Protein AF-A0A8S2S964-F1 (afdb_monomer_lite)

Structure (mmCIF, N/CA/C/O backbone):
data_AF-A0A8S2S964-F1
#
_entry.id   AF-A0A8S2S964-F1
#
loop_
_atom_site.group_PDB
_atom_site.id
_atom_site.type_symbol
_atom_site.label_atom_id
_atom_site.label_alt_id
_atom_site.label_comp_id
_atom_site.label_asym_id
_atom_site.label_entity_id
_atom_site.label_seq_id
_atom_site.pdbx_PDB_ins_code
_atom_site.Cartn_x
_atom_site.Cartn_y
_atom_site.Cartn_z
_atom_site.occupancy
_atom_site.B_iso_or_equiv
_atom_site.auth_seq_id
_atom_site.auth_comp_id
_atom_site.auth_asym_id
_atom_site.auth_atom_id
_atom_site.pdbx_PDB_model_num
ATOM 1 N N .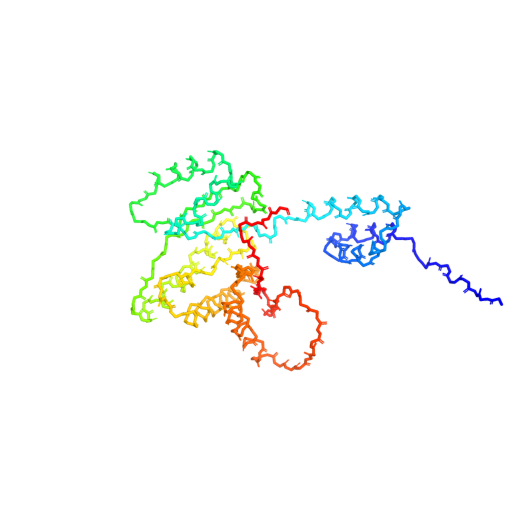 LEU A 1 1 ? -41.059 -36.774 -19.790 1.00 36.31 1 LEU A N 1
ATOM 2 C CA . LEU A 1 1 ? -41.397 -35.737 -18.797 1.00 36.31 1 LEU A CA 1
ATOM 3 C C . LEU A 1 1 ? -40.124 -35.492 -18.016 1.00 36.31 1 LEU A C 1
ATOM 5 O O . LEU A 1 1 ? -39.803 -36.283 -17.141 1.00 36.31 1 LEU A O 1
ATOM 9 N N . VAL A 1 2 ? -39.323 -34.532 -18.473 1.00 41.44 2 VAL A N 1
ATOM 10 C CA . VAL A 1 2 ? -38.153 -34.074 -17.719 1.00 41.44 2 VAL A CA 1
ATOM 11 C C . VAL A 1 2 ? -38.736 -33.256 -16.574 1.00 41.44 2 VAL A C 1
ATOM 13 O O . VAL A 1 2 ? -39.547 -32.370 -16.829 1.00 41.44 2 VAL A O 1
ATOM 16 N N . GLN A 1 3 ? -38.465 -33.666 -15.337 1.00 40.22 3 GLN A N 1
ATOM 17 C CA . GLN A 1 3 ? -38.796 -32.871 -14.164 1.00 40.22 3 GLN A CA 1
ATOM 18 C C . GLN A 1 3 ? -37.904 -31.634 -14.222 1.00 40.22 3 GLN A C 1
ATOM 20 O O . GLN A 1 3 ? -36.682 -31.759 -14.190 1.00 40.22 3 GLN A O 1
ATOM 25 N N . ASP A 1 4 ? -38.522 -30.472 -14.401 1.00 41.84 4 ASP A N 1
ATOM 26 C CA . ASP A 1 4 ? -37.878 -29.196 -14.135 1.00 41.84 4 ASP A CA 1
ATOM 27 C C . ASP A 1 4 ? -37.621 -29.158 -12.623 1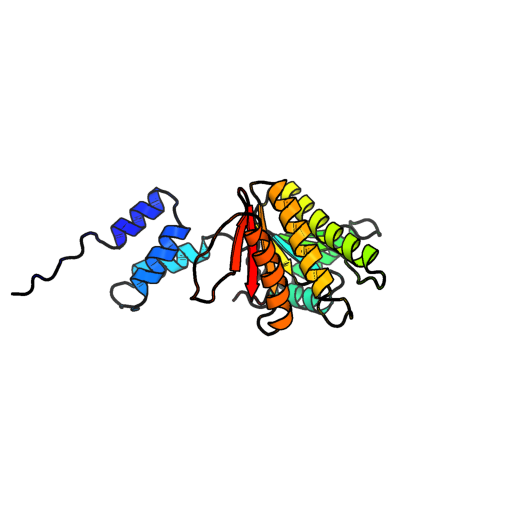.00 41.84 4 ASP A C 1
ATOM 29 O O . ASP A 1 4 ? -38.561 -29.029 -11.837 1.00 41.84 4 ASP A O 1
ATOM 33 N N . ASP A 1 5 ? -36.368 -29.382 -12.220 1.00 45.00 5 ASP A N 1
ATOM 34 C CA . ASP A 1 5 ? -35.926 -29.217 -10.837 1.00 45.00 5 ASP A CA 1
ATOM 35 C C . ASP A 1 5 ? -36.152 -27.752 -10.438 1.00 45.00 5 ASP A C 1
ATOM 37 O O . ASP A 1 5 ? -35.411 -26.843 -10.821 1.00 45.00 5 ASP A O 1
ATOM 41 N N . GLU A 1 6 ? -37.233 -27.523 -9.698 1.00 49.41 6 GLU A N 1
ATOM 42 C CA . GLU A 1 6 ? -37.556 -26.254 -9.063 1.00 49.41 6 GLU A CA 1
ATOM 43 C C . GLU A 1 6 ? -36.397 -25.880 -8.113 1.00 49.41 6 GLU A C 1
ATOM 45 O O . GLU A 1 6 ? -35.973 -26.716 -7.306 1.00 49.41 6 GLU A O 1
ATOM 50 N N . PRO A 1 7 ? -35.803 -24.675 -8.219 1.00 52.66 7 PRO A N 1
ATOM 51 C CA . PRO A 1 7 ? -34.621 -24.327 -7.438 1.00 52.66 7 PRO A CA 1
ATOM 52 C C . PRO A 1 7 ? -34.925 -24.382 -5.934 1.00 52.66 7 PRO A C 1
ATOM 54 O O . PRO A 1 7 ? -35.847 -23.735 -5.446 1.00 52.66 7 PRO A O 1
ATOM 57 N N . LEU A 1 8 ? -34.118 -25.157 -5.200 1.00 58.06 8 LEU A N 1
ATOM 58 C CA . LEU A 1 8 ? -34.336 -25.552 -3.799 1.00 58.06 8 LEU A CA 1
ATOM 59 C C . LEU A 1 8 ? -34.367 -24.394 -2.776 1.00 58.06 8 LEU A C 1
ATOM 61 O O . LEU A 1 8 ? -34.707 -24.631 -1.618 1.00 58.06 8 LEU A O 1
ATOM 65 N N . ALA A 1 9 ? -34.017 -23.165 -3.166 1.00 62.56 9 ALA A N 1
ATOM 66 C CA . ALA A 1 9 ? -34.149 -21.966 -2.341 1.00 62.56 9 ALA A CA 1
ATOM 67 C C . ALA A 1 9 ? -34.228 -20.702 -3.213 1.00 62.56 9 ALA A C 1
ATOM 69 O O . ALA A 1 9 ? -33.556 -20.606 -4.243 1.00 62.56 9 ALA A O 1
ATOM 70 N N . ASP A 1 10 ? -35.015 -19.719 -2.774 1.00 80.06 10 ASP A N 1
ATOM 71 C CA . ASP A 1 10 ? -35.034 -18.379 -3.367 1.00 80.06 10 ASP A CA 1
ATOM 72 C C . ASP A 1 10 ? -33.695 -17.674 -3.088 1.00 80.06 10 ASP A C 1
ATOM 74 O O . ASP A 1 10 ? -33.218 -17.637 -1.951 1.00 80.06 10 ASP A O 1
ATOM 78 N N . LEU A 1 11 ? -33.092 -17.098 -4.131 1.00 76.12 11 LEU A N 1
ATOM 79 C CA . LEU A 1 11 ? -31.841 -16.337 -4.061 1.00 76.12 11 LEU A CA 1
ATOM 80 C C . LEU A 1 11 ? -31.893 -15.244 -2.989 1.00 76.12 11 LEU A C 1
ATOM 82 O O . LEU A 1 11 ? -30.906 -15.024 -2.290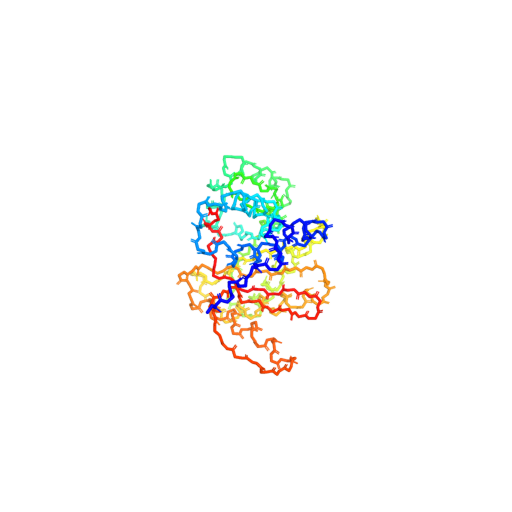 1.00 76.12 11 LEU A O 1
ATOM 86 N N . THR A 1 12 ? -33.051 -14.606 -2.826 1.00 78.44 12 THR A N 1
ATOM 87 C CA . THR A 1 12 ? -33.265 -13.568 -1.812 1.00 78.44 12 THR A CA 1
ATOM 88 C C . THR A 1 12 ? -33.101 -14.120 -0.397 1.00 78.44 12 THR A C 1
ATOM 90 O O . THR A 1 12 ? -32.425 -13.509 0.424 1.00 78.44 12 THR A O 1
ATOM 93 N N . GLN A 1 13 ? -33.628 -15.318 -0.128 1.00 82.69 13 GLN A N 1
ATOM 94 C CA . GLN A 1 13 ? -33.522 -15.957 1.188 1.00 82.69 13 GLN A CA 1
ATOM 95 C C . GLN A 1 13 ? -32.076 -16.332 1.519 1.00 82.69 13 GLN A C 1
ATOM 97 O O . GLN A 1 13 ? -31.643 -16.179 2.658 1.00 82.69 13 GLN A O 1
ATOM 102 N N . VAL A 1 14 ? -31.308 -16.790 0.526 1.00 82.94 14 VAL A N 1
ATOM 103 C CA . VAL A 1 14 ? -29.883 -17.103 0.716 1.00 82.94 14 VAL A CA 1
ATOM 104 C C . VAL A 1 14 ? -29.087 -15.838 1.049 1.00 82.94 14 VAL A C 1
ATOM 106 O O . VAL A 1 14 ? -28.255 -15.857 1.955 1.00 82.94 14 VAL A O 1
ATOM 109 N N . VAL A 1 15 ? -29.369 -14.729 0.358 1.00 78.62 15 VAL A N 1
ATOM 110 C CA . VAL A 1 15 ? -28.770 -13.417 0.650 1.00 78.62 15 VAL A CA 1
ATOM 111 C C . VAL A 1 15 ? -29.123 -12.954 2.059 1.00 78.62 15 VAL A C 1
ATOM 113 O O . VAL A 1 15 ? -28.229 -12.553 2.799 1.00 78.62 15 VAL A O 1
ATOM 116 N N . ASP A 1 16 ? -30.392 -13.049 2.454 1.00 80.88 16 ASP A N 1
ATOM 117 C CA . ASP A 1 16 ? -30.831 -12.625 3.783 1.00 80.88 16 ASP A CA 1
ATOM 118 C C . ASP A 1 16 ? -30.147 -13.452 4.890 1.00 80.88 16 ASP A C 1
ATOM 120 O O . ASP A 1 16 ? -29.671 -12.871 5.861 1.00 80.88 16 ASP A O 1
ATOM 124 N N . VAL A 1 17 ? -29.949 -14.766 4.707 1.00 84.38 17 VAL A N 1
ATOM 125 C CA . VAL A 1 17 ? -29.174 -15.599 5.652 1.00 84.38 17 VAL A CA 1
ATOM 126 C C . VAL A 1 17 ? -27.719 -15.136 5.765 1.00 84.38 17 VAL A C 1
ATOM 128 O O . VAL A 1 17 ? -27.185 -15.040 6.871 1.00 84.38 17 VAL A O 1
ATOM 131 N N . PHE A 1 18 ? -27.050 -14.837 4.647 1.00 79.06 18 PHE A N 1
ATOM 132 C CA . PHE A 1 18 ? -25.680 -14.322 4.702 1.00 79.06 18 PHE A CA 1
ATOM 133 C C . PHE A 1 18 ? -25.608 -12.967 5.418 1.00 79.06 18 PHE A C 1
ATOM 135 O O . PHE A 1 18 ? -24.679 -12.738 6.195 1.00 79.06 18 PHE A O 1
ATOM 142 N N . LEU A 1 19 ? -26.584 -12.086 5.190 1.00 73.44 19 LEU A N 1
ATOM 143 C CA . LEU A 1 19 ? -26.657 -10.774 5.831 1.00 73.44 19 LEU A CA 1
ATOM 144 C C . LEU A 1 19 ? -26.954 -10.878 7.333 1.00 73.44 19 LEU A C 1
ATOM 146 O O . LEU A 1 19 ? -26.294 -10.209 8.126 1.00 73.44 19 LEU A O 1
ATOM 150 N N . GLU A 1 20 ? -27.871 -11.758 7.742 1.00 82.69 20 GLU A N 1
ATOM 151 C CA . GLU A 1 20 ? -28.182 -12.040 9.152 1.00 82.69 20 GLU A CA 1
ATOM 152 C C . GLU A 1 20 ? -26.967 -12.570 9.927 1.00 82.69 20 GLU A C 1
ATOM 154 O O . GLU A 1 20 ? -26.817 -12.295 11.117 1.00 82.69 20 GLU A O 1
ATOM 159 N N . GLN A 1 21 ? -26.076 -13.301 9.250 1.00 73.81 21 GLN A N 1
ATOM 160 C CA . GLN A 1 21 ? -24.828 -13.822 9.817 1.00 73.81 21 GLN A CA 1
ATOM 161 C C . GLN A 1 21 ? -23.629 -12.869 9.635 1.00 73.81 21 GLN A C 1
ATOM 163 O O . GLN A 1 21 ? -22.508 -13.224 9.998 1.00 73.81 21 GLN A O 1
ATOM 168 N N . ASN A 1 22 ? -23.837 -11.666 9.082 1.00 67.88 22 ASN A N 1
ATOM 169 C CA . ASN A 1 22 ? -22.790 -10.685 8.763 1.00 67.88 22 ASN A CA 1
ATOM 170 C C . ASN A 1 22 ? -21.672 -11.226 7.834 1.00 67.88 22 ASN A C 1
ATOM 172 O O . ASN A 1 22 ? -20.519 -10.798 7.888 1.00 67.88 22 ASN A O 1
ATOM 176 N N . LEU A 1 23 ? -22.002 -12.178 6.960 1.00 68.25 23 LEU A N 1
ATOM 177 C CA . LEU A 1 23 ? -21.090 -12.850 6.028 1.00 68.25 23 LEU A CA 1
ATOM 178 C C . LEU A 1 23 ? -21.044 -12.128 4.672 1.00 68.25 23 LEU A C 1
ATOM 180 O O . LEU A 1 23 ? -21.333 -12.700 3.619 1.00 68.25 23 LEU A O 1
ATOM 184 N N . ILE A 1 24 ? -20.706 -10.837 4.693 1.00 66.38 24 ILE A N 1
ATOM 185 C CA . ILE A 1 24 ? -20.843 -9.947 3.529 1.00 66.38 24 ILE A CA 1
ATOM 186 C C . ILE A 1 24 ? -19.949 -10.387 2.355 1.00 66.38 24 ILE A C 1
ATOM 188 O O . ILE A 1 24 ? -20.379 -10.339 1.209 1.00 66.38 24 ILE A O 1
ATOM 192 N N . GLN A 1 25 ? -18.726 -10.867 2.605 1.00 59.69 25 GLN A N 1
ATOM 193 C CA . GLN A 1 25 ? -17.810 -11.321 1.541 1.00 59.69 25 GLN A CA 1
ATOM 194 C C . GLN A 1 25 ? -18.283 -12.606 0.857 1.00 59.69 25 GLN A C 1
ATOM 196 O O . GLN A 1 25 ? -18.223 -12.722 -0.368 1.00 59.69 25 GLN A O 1
ATOM 201 N N . GLN A 1 26 ? -18.806 -13.550 1.637 1.00 66.56 26 GLN A N 1
ATOM 202 C CA . GLN A 1 26 ? -19.392 -14.786 1.132 1.00 66.56 26 GLN A CA 1
ATOM 203 C C . GLN A 1 26 ? -20.682 -14.489 0.357 1.00 66.56 26 GLN A C 1
ATOM 205 O O . GLN A 1 26 ? -20.896 -15.068 -0.706 1.00 66.56 26 GLN A O 1
ATOM 210 N N . CYS A 1 27 ? -21.481 -13.527 0.832 1.00 71.38 27 CYS A N 1
ATOM 211 C CA . CYS A 1 27 ? -22.662 -13.033 0.129 1.00 71.38 27 CYS A CA 1
ATOM 212 C C . CYS A 1 27 ? -22.308 -12.396 -1.222 1.00 71.38 27 CYS A C 1
ATOM 214 O O . CYS A 1 27 ? -22.960 -12.682 -2.224 1.00 71.38 27 CYS A O 1
ATOM 216 N N . THR A 1 28 ? -21.265 -11.560 -1.267 1.00 67.12 28 THR A N 1
ATOM 217 C CA . THR A 1 28 ? -20.767 -10.930 -2.499 1.00 67.12 28 THR A CA 1
ATOM 218 C C . THR A 1 28 ? -20.289 -11.976 -3.503 1.00 67.12 28 THR A C 1
ATOM 220 O O . THR A 1 28 ? -20.703 -11.940 -4.659 1.00 67.12 28 THR A O 1
ATOM 223 N N . ALA A 1 29 ? -19.466 -12.941 -3.077 1.00 68.06 29 ALA A N 1
ATOM 224 C CA . ALA A 1 29 ? -18.977 -14.010 -3.950 1.00 68.06 29 ALA A CA 1
ATOM 225 C C . ALA A 1 29 ? -20.123 -14.880 -4.495 1.00 68.06 29 ALA A C 1
ATOM 227 O O . ALA A 1 29 ? -20.149 -15.207 -5.682 1.00 68.06 29 ALA A O 1
ATOM 228 N N . PHE A 1 30 ? -21.099 -15.197 -3.641 1.00 78.25 30 PHE A N 1
ATOM 229 C CA . PHE A 1 30 ? -22.312 -15.911 -4.025 1.00 78.25 30 PHE A CA 1
ATOM 230 C C . PHE A 1 30 ? -23.136 -15.133 -5.061 1.00 78.25 30 PHE A C 1
ATOM 232 O O . PHE A 1 30 ? -23.502 -15.687 -6.097 1.00 78.25 30 PHE A O 1
ATOM 239 N N . LEU A 1 31 ? -23.392 -13.841 -4.826 1.00 69.19 31 LEU A N 1
ATOM 240 C CA . LEU A 1 31 ? -24.159 -13.001 -5.748 1.00 69.19 31 LEU A CA 1
ATOM 241 C C . LEU A 1 31 ? -23.439 -12.759 -7.077 1.00 69.19 31 LEU A C 1
ATOM 243 O O . LEU A 1 31 ? -24.102 -12.720 -8.109 1.00 69.19 31 LEU A O 1
ATOM 247 N N . LEU A 1 32 ? -22.109 -12.645 -7.093 1.00 67.31 32 LEU A N 1
ATOM 248 C CA . LEU A 1 32 ? -21.339 -12.523 -8.336 1.00 67.31 32 LEU A CA 1
ATOM 249 C C . LEU A 1 32 ? -21.513 -13.752 -9.242 1.00 67.31 32 LEU A C 1
ATOM 251 O O . LEU A 1 32 ? -21.687 -13.597 -10.452 1.00 67.31 32 LEU A O 1
ATOM 255 N N . ASP A 1 33 ? -21.521 -14.962 -8.675 1.00 66.81 33 ASP A N 1
ATOM 256 C CA . ASP A 1 33 ? -21.757 -16.186 -9.451 1.00 66.81 33 ASP A CA 1
ATOM 257 C C . ASP A 1 33 ? -23.237 -16.360 -9.832 1.00 66.81 33 ASP A C 1
ATOM 259 O O . ASP A 1 33 ? -23.552 -16.744 -10.962 1.00 66.81 33 ASP A O 1
ATOM 263 N N . ALA A 1 34 ? -24.160 -16.024 -8.927 1.00 68.56 34 ALA A N 1
ATOM 264 C CA . ALA A 1 34 ? -25.598 -16.136 -9.167 1.00 68.56 34 ALA A CA 1
ATOM 265 C C . ALA A 1 34 ? -26.123 -15.135 -10.215 1.00 68.56 34 ALA A C 1
ATOM 267 O O . ALA A 1 34 ? -27.035 -15.463 -10.979 1.00 68.56 34 ALA A O 1
ATOM 268 N N . LEU A 1 35 ? -25.537 -13.934 -10.284 1.00 69.62 35 LEU A N 1
ATOM 269 C CA . LEU A 1 35 ? -25.953 -12.840 -11.173 1.00 69.62 35 LEU A CA 1
ATOM 270 C C . LEU A 1 35 ? -25.158 -12.781 -12.490 1.00 69.62 35 LEU A C 1
ATOM 272 O O . LEU A 1 35 ? -25.397 -11.893 -13.308 1.00 69.62 35 LEU A O 1
ATOM 276 N N . LYS A 1 36 ? -24.256 -13.740 -12.755 1.00 63.94 36 LYS A N 1
ATOM 277 C CA . LYS A 1 36 ? -23.358 -13.738 -13.932 1.00 63.94 36 LYS A CA 1
ATOM 278 C C . LYS A 1 36 ? -24.053 -13.681 -15.296 1.00 63.94 36 LYS A C 1
ATOM 280 O O . LYS A 1 36 ? -23.445 -13.281 -16.282 1.00 63.94 36 LYS A O 1
ATOM 285 N N . ASN A 1 37 ? -25.323 -14.085 -15.361 1.00 66.50 37 ASN A N 1
ATOM 286 C CA . ASN A 1 37 ? -26.121 -14.076 -16.590 1.00 66.50 37 ASN A CA 1
ATOM 287 C C . ASN A 1 37 ? -26.904 -12.768 -16.801 1.00 66.50 37 ASN A C 1
ATOM 289 O O . ASN A 1 37 ? -27.625 -12.667 -17.790 1.00 66.50 37 ASN A O 1
ATOM 293 N N . ASN A 1 38 ? -26.787 -11.804 -15.878 1.00 63.31 38 ASN A N 1
ATOM 294 C CA . ASN A 1 38 ? -27.369 -10.462 -15.955 1.00 63.31 38 ASN A CA 1
ATOM 295 C C . ASN A 1 38 ? -28.853 -10.438 -16.374 1.00 63.31 38 ASN A C 1
ATOM 297 O O . ASN A 1 38 ? -29.240 -9.734 -17.307 1.00 63.31 38 ASN A O 1
ATOM 301 N N . ARG A 1 39 ? -29.686 -11.259 -15.728 1.00 67.19 39 ARG A N 1
ATOM 302 C CA . ARG A 1 39 ? -31.112 -11.332 -16.060 1.00 67.19 39 ARG A CA 1
ATOM 303 C C . ARG A 1 39 ? -31.860 -10.117 -15.499 1.00 67.19 39 ARG A C 1
ATOM 305 O O . ARG A 1 39 ? -31.615 -9.710 -14.365 1.00 67.19 39 ARG A O 1
ATOM 312 N N . GLU A 1 40 ? -32.783 -9.554 -16.281 1.00 63.50 40 GLU A N 1
ATOM 313 C CA . GLU A 1 40 ? -33.531 -8.337 -15.910 1.00 63.50 40 GLU A CA 1
ATOM 314 C C . GLU A 1 40 ? -34.409 -8.521 -14.658 1.00 63.50 40 GLU A C 1
ATOM 316 O O . GLU A 1 40 ? -34.601 -7.583 -13.885 1.00 63.50 40 GLU A O 1
ATOM 321 N N . ASP A 1 41 ? -34.893 -9.739 -14.407 1.00 68.62 41 ASP A N 1
ATOM 322 C CA . ASP A 1 41 ? -35.696 -10.104 -13.232 1.00 68.62 41 ASP A CA 1
ATOM 323 C C . ASP A 1 41 ? -34.898 -10.090 -11.911 1.00 68.62 41 ASP A C 1
ATOM 325 O O . ASP A 1 41 ? -35.482 -10.075 -10.827 1.00 68.62 41 ASP A O 1
ATOM 329 N N . GLN A 1 42 ? -33.564 -10.014 -11.980 1.00 72.19 42 GLN A N 1
ATOM 330 C CA . GLN A 1 42 ? -32.660 -10.011 -10.825 1.00 72.19 42 GLN A CA 1
ATOM 331 C C . GLN A 1 42 ? -32.127 -8.615 -10.453 1.00 72.19 42 GLN A C 1
ATOM 333 O O . GLN A 1 42 ? -31.232 -8.504 -9.612 1.00 72.19 42 GLN A O 1
ATOM 338 N N . GLY A 1 43 ? -32.669 -7.534 -11.030 1.00 63.03 43 GLY A N 1
ATOM 339 C CA . GLY A 1 43 ? -32.148 -6.169 -10.840 1.00 63.03 43 GLY A CA 1
ATOM 340 C C . GLY A 1 43 ? -32.026 -5.721 -9.374 1.00 63.03 43 GLY A C 1
ATOM 341 O O . GLY A 1 43 ? -31.055 -5.075 -8.996 1.00 63.03 43 GLY A O 1
ATOM 342 N N . HIS A 1 44 ? -32.951 -6.136 -8.508 1.00 67.69 44 HIS A N 1
ATOM 343 C CA . HIS A 1 44 ? -32.911 -5.821 -7.075 1.00 67.69 44 HIS A CA 1
AT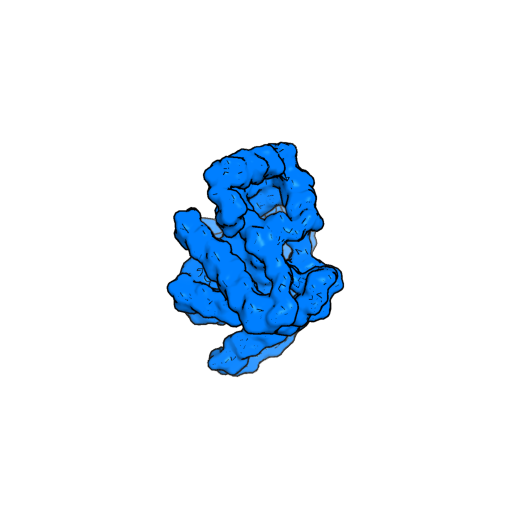OM 344 C C . HIS A 1 44 ? -31.714 -6.458 -6.337 1.00 67.69 44 HIS A C 1
ATOM 346 O O . HIS A 1 44 ? -31.137 -5.835 -5.445 1.00 67.69 44 HIS A O 1
ATOM 352 N N . LEU A 1 45 ? -31.296 -7.670 -6.722 1.00 66.62 45 LEU A N 1
ATOM 353 C CA . LEU A 1 45 ? -30.112 -8.337 -6.163 1.00 66.62 45 LEU A CA 1
ATOM 354 C C . LEU A 1 45 ? -28.818 -7.707 -6.684 1.00 66.62 45 LEU A C 1
ATOM 356 O O . LEU A 1 45 ? -27.830 -7.662 -5.957 1.00 66.62 45 LEU A O 1
ATOM 360 N N . GLN A 1 46 ? -28.832 -7.174 -7.910 1.00 62.03 46 GLN A N 1
ATOM 361 C CA . GLN A 1 46 ? -27.715 -6.396 -8.450 1.00 62.03 46 GLN A CA 1
ATOM 362 C C . GLN A 1 46 ? -27.519 -5.091 -7.672 1.00 62.03 46 GLN A C 1
ATOM 364 O O . GLN A 1 46 ? -26.389 -4.753 -7.328 1.00 62.03 46 GLN A O 1
ATOM 369 N N . THR A 1 47 ? -28.606 -4.390 -7.330 1.00 63.38 47 THR A N 1
ATOM 370 C CA . THR A 1 47 ? -28.543 -3.206 -6.461 1.00 63.38 47 THR A CA 1
ATOM 371 C C . THR A 1 47 ? -28.001 -3.560 -5.079 1.00 63.38 47 THR A C 1
ATOM 373 O O . THR A 1 47 ? -27.102 -2.877 -4.602 1.00 63.38 47 THR A O 1
ATOM 376 N N . ARG A 1 48 ? -28.444 -4.669 -4.469 1.00 63.53 48 ARG A N 1
ATOM 377 C CA . ARG A 1 48 ? -27.892 -5.119 -3.180 1.00 63.53 48 ARG A CA 1
ATOM 378 C C . ARG A 1 48 ? -26.423 -5.532 -3.260 1.00 63.53 48 ARG A C 1
ATOM 380 O O . ARG A 1 48 ? -25.670 -5.232 -2.343 1.00 63.53 48 ARG A O 1
ATOM 387 N N . LEU A 1 49 ? -25.993 -6.193 -4.337 1.00 60.72 49 LEU A N 1
ATOM 388 C CA . LEU A 1 49 ? -24.579 -6.498 -4.578 1.00 60.72 49 LEU A CA 1
ATOM 389 C C . LEU A 1 49 ? -23.753 -5.212 -4.690 1.00 60.72 49 LEU A C 1
ATOM 391 O O . LEU A 1 49 ? -22.677 -5.129 -4.107 1.00 60.72 49 LEU A O 1
ATOM 395 N N . LEU A 1 50 ? -24.261 -4.206 -5.406 1.00 53.53 50 LEU A N 1
ATOM 396 C CA . LEU A 1 50 ? -23.612 -2.904 -5.521 1.00 53.53 50 LEU A CA 1
ATOM 397 C C . LEU A 1 50 ? -23.521 -2.208 -4.158 1.00 53.53 50 LEU A C 1
ATOM 399 O O . LEU A 1 50 ? -22.445 -1.771 -3.774 1.00 53.53 50 LEU A O 1
ATOM 403 N N . GLU A 1 51 ? -24.614 -2.156 -3.402 1.00 56.28 51 GLU A N 1
ATOM 404 C CA . GLU A 1 51 ? -24.640 -1.596 -2.048 1.00 56.28 51 GLU A CA 1
ATOM 405 C C . GLU A 1 51 ? -23.681 -2.338 -1.110 1.00 56.28 51 GLU A C 1
ATOM 407 O O . GLU A 1 51 ? -22.945 -1.700 -0.367 1.00 56.28 51 GLU A O 1
ATOM 412 N N . MET A 1 52 ? -23.617 -3.671 -1.177 1.00 57.53 52 MET A N 1
ATOM 413 C CA . MET A 1 52 ? -22.662 -4.467 -0.401 1.00 57.53 52 MET A CA 1
ATOM 414 C C . MET A 1 52 ? -21.217 -4.260 -0.844 1.00 57.53 52 MET A C 1
ATOM 416 O O . MET A 1 52 ? -20.348 -4.234 0.015 1.00 57.53 52 MET A O 1
ATOM 420 N N . ASN A 1 53 ? -20.943 -4.078 -2.137 1.00 51.69 53 ASN A N 1
ATOM 421 C CA . ASN A 1 53 ? -19.604 -3.743 -2.630 1.00 51.69 53 ASN A CA 1
ATOM 422 C C . ASN A 1 53 ? -19.180 -2.326 -2.221 1.00 51.69 53 ASN A C 1
ATOM 424 O O . ASN A 1 53 ? -18.003 -2.094 -1.984 1.00 51.69 53 ASN A O 1
ATOM 428 N N . LEU A 1 54 ? -20.130 -1.391 -2.116 1.00 43.78 54 LEU A N 1
ATOM 429 C CA . LEU A 1 54 ? -19.886 -0.023 -1.648 1.00 43.78 54 LEU A CA 1
ATOM 430 C C . LEU A 1 54 ? -19.810 0.077 -0.111 1.00 43.78 54 LEU A C 1
ATOM 432 O O . LEU A 1 54 ? -19.179 0.994 0.408 1.00 43.78 54 LEU A O 1
ATOM 436 N N . MET A 1 55 ? -20.461 -0.838 0.621 1.00 46.72 55 MET A N 1
ATOM 437 C CA . MET A 1 55 ? -20.440 -0.921 2.091 1.00 46.72 55 MET A CA 1
ATOM 438 C C . MET A 1 55 ? -19.367 -1.864 2.647 1.00 46.72 55 MET A C 1
ATOM 440 O O . MET A 1 55 ? -18.982 -1.724 3.811 1.00 46.72 55 MET A O 1
ATOM 444 N N . GLN A 1 56 ? -18.873 -2.819 1.854 1.00 53.38 56 GLN A N 1
ATOM 445 C CA . GLN A 1 56 ? -17.609 -3.493 2.125 1.00 53.38 56 GLN A CA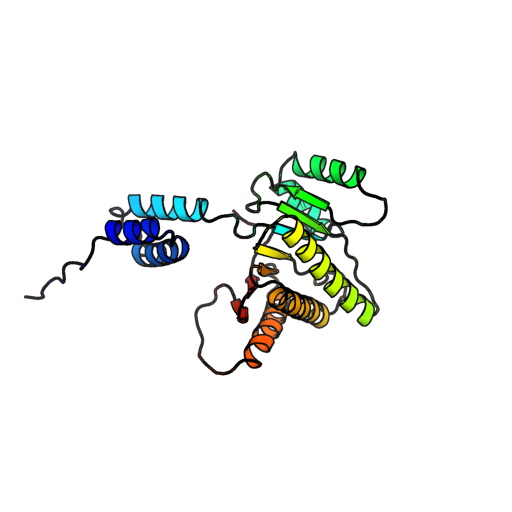 1
ATOM 446 C C . GLN A 1 56 ? -16.556 -2.398 2.174 1.00 53.38 56 GLN A C 1
ATOM 448 O O . GLN A 1 56 ? -16.348 -1.689 1.200 1.00 53.38 56 GLN A O 1
ATOM 453 N N . ALA A 1 57 ? -16.003 -2.204 3.366 1.00 47.00 57 ALA A N 1
ATOM 454 C CA . ALA A 1 57 ? -15.084 -1.141 3.725 1.00 47.00 57 ALA A CA 1
ATOM 455 C C . ALA A 1 57 ? -14.043 -0.833 2.634 1.00 47.00 57 ALA A C 1
ATOM 457 O O . ALA A 1 57 ? -13.711 -1.721 1.848 1.00 47.00 57 ALA A O 1
ATOM 458 N N . PRO A 1 58 ? -13.458 0.380 2.659 1.00 54.25 58 PRO A N 1
ATOM 459 C CA . PRO A 1 58 ? -12.167 0.639 2.049 1.00 54.25 58 PRO A CA 1
ATOM 460 C C . PRO A 1 58 ? -11.313 -0.609 1.837 1.00 54.25 58 PRO A C 1
ATOM 462 O O . PRO A 1 58 ? -10.964 -1.253 2.830 1.00 54.25 58 PRO A O 1
ATOM 465 N N . GLN A 1 59 ? -11.006 -0.967 0.578 1.00 66.19 59 GLN A N 1
ATOM 466 C CA . GLN A 1 59 ? -10.240 -2.188 0.255 1.00 66.19 59 GLN A CA 1
ATOM 467 C C . GLN A 1 59 ? -8.984 -2.293 1.134 1.00 66.19 59 GLN A C 1
ATOM 469 O O . GLN A 1 59 ? -8.582 -3.386 1.532 1.00 66.19 59 GLN A O 1
ATOM 474 N N . TYR A 1 60 ? -8.419 -1.131 1.469 1.00 80.19 60 TYR A N 1
ATOM 475 C CA . TYR A 1 60 ? -7.399 -0.946 2.484 1.00 80.19 60 TYR A CA 1
ATOM 476 C C . TYR A 1 60 ? -7.808 0.182 3.421 1.00 80.19 60 TYR A C 1
ATOM 478 O O . TYR A 1 60 ? -8.173 1.273 2.987 1.00 80.19 60 TYR A O 1
ATOM 486 N N . GLU A 1 61 ? -7.694 -0.037 4.721 1.00 87.75 61 GLU A N 1
ATOM 487 C CA . GLU A 1 61 ? -7.907 1.010 5.710 1.00 87.75 61 GLU A CA 1
ATOM 488 C C . GLU A 1 61 ? -6.798 2.061 5.651 1.00 87.75 61 GLU A C 1
ATOM 490 O O . GLU A 1 61 ? -7.089 3.248 5.790 1.00 87.75 61 GLU A O 1
ATOM 495 N N . ALA A 1 62 ? -5.560 1.651 5.371 1.00 90.06 62 ALA A N 1
ATOM 496 C CA . ALA A 1 62 ? -4.442 2.558 5.154 1.00 90.06 62 ALA A CA 1
ATOM 497 C C . ALA A 1 62 ? -3.721 2.298 3.828 1.00 90.06 62 ALA A C 1
ATOM 499 O O . ALA A 1 62 ? -3.460 1.156 3.448 1.00 90.06 62 ALA A O 1
ATOM 500 N N . ILE A 1 63 ? -3.318 3.372 3.155 1.00 88.12 63 ILE A N 1
ATOM 501 C CA . ILE A 1 63 ? -2.459 3.305 1.971 1.00 88.12 63 ILE A CA 1
ATOM 502 C C . ILE A 1 63 ? -1.151 4.039 2.251 1.00 88.12 63 ILE A C 1
ATOM 504 O O . ILE A 1 63 ? -1.139 5.189 2.687 1.00 88.12 63 ILE A O 1
ATOM 508 N N . VAL A 1 64 ? -0.031 3.384 1.963 1.00 89.50 64 VAL A N 1
ATOM 509 C CA . VAL A 1 64 ? 1.305 3.963 2.106 1.00 89.50 64 VAL A CA 1
ATOM 510 C C . VAL A 1 64 ? 1.694 4.726 0.846 1.00 89.50 64 VAL A C 1
ATOM 512 O O . VAL A 1 64 ? 1.649 4.195 -0.258 1.00 89.50 64 VAL A O 1
ATOM 515 N N . ILE A 1 65 ? 2.161 5.959 1.006 1.00 84.50 65 ILE A N 1
ATOM 516 C CA . ILE A 1 65 ? 2.655 6.821 -0.066 1.00 84.50 65 ILE A CA 1
ATOM 517 C C . ILE A 1 65 ? 4.115 7.168 0.213 1.00 84.50 65 ILE A C 1
ATOM 519 O O . ILE A 1 65 ? 4.460 7.688 1.273 1.00 84.50 65 ILE A O 1
ATOM 523 N N . CYS A 1 66 ? 4.998 6.920 -0.757 1.00 84.38 66 CYS A N 1
ATOM 524 C CA . CYS A 1 66 ? 6.376 7.392 -0.662 1.00 84.38 66 CYS A CA 1
ATOM 525 C C . CYS A 1 66 ? 6.413 8.898 -0.945 1.00 84.38 66 CYS A C 1
ATOM 527 O O . CYS A 1 66 ? 6.328 9.312 -2.102 1.00 84.38 66 CYS A O 1
ATOM 529 N N . SER A 1 67 ? 6.580 9.720 0.092 1.00 83.50 67 SER A N 1
ATOM 530 C CA . SER A 1 67 ? 6.537 11.187 -0.030 1.00 83.50 67 SER A CA 1
ATOM 531 C C . SER A 1 67 ? 7.707 11.775 -0.823 1.00 83.50 67 SER A C 1
ATOM 533 O O . SER A 1 67 ? 7.677 12.931 -1.234 1.00 83.50 67 SER A O 1
ATOM 535 N N . SER A 1 68 ? 8.737 10.967 -1.086 1.00 82.06 68 SER A N 1
ATOM 536 C CA . SER A 1 68 ? 9.850 11.317 -1.976 1.00 82.06 68 SER A CA 1
ATOM 537 C C . SER A 1 68 ? 9.559 11.038 -3.460 1.00 82.06 68 SER A C 1
ATOM 539 O O . SER A 1 68 ? 10.380 11.375 -4.310 1.00 82.06 68 SER A O 1
ATOM 541 N N . SER A 1 69 ? 8.416 10.427 -3.790 1.00 76.75 69 SER A N 1
ATOM 542 C CA . SER A 1 69 ? 7.980 10.180 -5.167 1.00 76.75 69 SER A CA 1
ATOM 543 C C . SER A 1 69 ? 7.040 11.286 -5.641 1.00 76.75 69 SER A C 1
ATOM 545 O O . SER A 1 69 ? 5.853 11.275 -5.329 1.00 76.75 69 SER A O 1
ATOM 547 N N . GLU A 1 70 ? 7.550 12.217 -6.447 1.00 74.69 70 GLU A N 1
ATOM 548 C CA . GLU A 1 70 ? 6.744 13.314 -7.003 1.00 74.69 70 GLU A CA 1
ATOM 549 C C . GLU A 1 70 ? 5.544 12.805 -7.817 1.00 74.69 70 GLU A C 1
ATOM 551 O O . GLU A 1 70 ? 4.450 13.352 -7.719 1.00 74.69 70 GLU A O 1
ATOM 556 N N . VAL A 1 71 ? 5.723 11.711 -8.566 1.00 69.88 71 VAL A N 1
ATOM 557 C CA . VAL A 1 71 ? 4.652 11.106 -9.374 1.00 69.88 71 VAL A CA 1
ATOM 558 C C . VAL A 1 71 ? 3.504 10.615 -8.491 1.00 69.88 71 VAL A C 1
ATOM 560 O O . VAL A 1 71 ? 2.350 10.909 -8.785 1.00 69.88 71 VAL A O 1
ATOM 563 N N . LEU A 1 72 ? 3.811 9.907 -7.396 1.00 68.00 72 LEU A N 1
ATOM 564 C CA . LEU A 1 72 ? 2.779 9.410 -6.478 1.00 68.00 72 LEU A CA 1
ATOM 565 C C . LEU A 1 72 ? 2.127 10.555 -5.697 1.00 68.00 72 LEU A C 1
ATOM 567 O O . LEU A 1 72 ? 0.917 10.547 -5.509 1.00 68.00 72 LEU A O 1
ATOM 571 N N . MET A 1 73 ? 2.910 11.554 -5.283 1.00 79.56 73 MET A N 1
ATOM 572 C CA . MET A 1 73 ? 2.398 12.721 -4.561 1.00 79.56 73 MET A CA 1
ATOM 573 C C . MET A 1 73 ? 1.429 13.542 -5.413 1.00 79.56 73 MET A C 1
ATOM 575 O O . MET A 1 73 ? 0.323 13.835 -4.968 1.00 79.56 73 MET A O 1
ATOM 579 N N . ASN A 1 74 ? 1.818 13.884 -6.644 1.00 72.38 74 ASN A N 1
ATOM 580 C CA . ASN A 1 74 ? 0.970 14.661 -7.548 1.00 72.38 74 ASN A CA 1
ATOM 581 C C . ASN A 1 74 ? -0.333 13.926 -7.849 1.00 72.38 74 ASN A C 1
ATOM 583 O O . ASN A 1 74 ? -1.398 14.534 -7.795 1.00 72.38 74 ASN A O 1
ATOM 587 N N . PHE A 1 75 ? -0.244 12.619 -8.092 1.00 67.81 75 PHE A N 1
ATOM 588 C CA . PHE A 1 75 ? -1.413 11.794 -8.329 1.00 67.81 75 PHE A CA 1
ATOM 589 C C . PHE A 1 75 ? -2.374 11.780 -7.124 1.00 67.81 75 PHE A C 1
ATOM 591 O O . PHE A 1 75 ? -3.568 12.028 -7.274 1.00 67.81 75 PHE A O 1
ATOM 598 N N . ILE A 1 76 ? -1.861 11.541 -5.913 1.00 74.62 76 ILE A N 1
ATOM 599 C CA . ILE A 1 76 ? -2.699 11.501 -4.706 1.00 74.62 76 ILE A CA 1
ATOM 600 C C . ILE A 1 76 ? -3.347 12.858 -4.428 1.00 74.62 76 ILE A C 1
ATOM 602 O O . ILE A 1 76 ? -4.487 12.907 -3.978 1.00 74.62 76 ILE A O 1
ATOM 606 N N . PHE A 1 77 ? -2.671 13.968 -4.721 1.00 81.44 77 PHE A N 1
ATOM 607 C CA . PHE A 1 77 ? -3.282 15.292 -4.596 1.00 81.44 77 PHE A CA 1
ATOM 608 C C . PHE A 1 77 ? -4.322 15.591 -5.677 1.00 81.44 77 PHE A C 1
ATOM 610 O O . PHE A 1 77 ? -5.240 16.367 -5.421 1.00 81.44 77 PHE A O 1
ATOM 617 N N . GLU A 1 78 ? -4.199 14.989 -6.858 1.00 72.81 78 GLU A N 1
ATOM 618 C CA . GLU A 1 78 ? -5.206 15.087 -7.912 1.00 72.81 78 GLU A CA 1
ATOM 619 C C . GLU A 1 78 ? -6.483 14.338 -7.510 1.00 72.81 78 GLU A C 1
ATOM 621 O O . GLU A 1 78 ? -7.557 14.936 -7.465 1.00 72.81 78 GLU A O 1
ATOM 626 N N . VAL A 1 79 ? -6.358 13.071 -7.108 1.00 69.19 79 VAL A N 1
ATOM 627 C CA . VAL A 1 79 ? -7.504 12.203 -6.765 1.00 69.19 79 VAL A CA 1
ATOM 628 C C . VAL A 1 79 ? -8.080 12.489 -5.379 1.00 69.19 79 VAL A C 1
ATOM 630 O O . VAL A 1 79 ? -9.288 12.391 -5.161 1.00 69.19 79 VAL A O 1
ATOM 633 N N . GLY A 1 80 ? -7.237 12.931 -4.448 1.00 68.50 80 GLY A N 1
ATOM 634 C CA . GLY A 1 80 ? -7.648 13.389 -3.123 1.00 68.50 80 GLY A CA 1
ATOM 635 C C . GLY A 1 80 ? -8.394 14.727 -3.137 1.00 68.50 80 GLY A C 1
ATOM 636 O O . GLY A 1 80 ? -9.032 15.097 -2.146 1.00 68.50 80 GLY A O 1
ATOM 637 N N . GLY A 1 81 ? -8.334 15.459 -4.252 1.00 77.12 81 GLY A N 1
ATOM 638 C CA . GLY A 1 81 ? -8.958 16.764 -4.423 1.00 77.12 81 GLY A CA 1
ATOM 639 C C . GLY A 1 81 ? -8.223 17.910 -3.716 1.00 77.12 81 GLY A C 1
ATOM 640 O O . GLY A 1 81 ? -7.180 17.755 -3.079 1.00 77.12 81 GLY A O 1
ATOM 641 N N . SER A 1 82 ? -8.799 19.112 -3.810 1.00 78.06 82 SER A N 1
ATOM 642 C CA . SER A 1 82 ? -8.149 20.372 -3.410 1.00 78.06 82 SER A CA 1
ATOM 643 C C . SER A 1 82 ? -7.749 20.460 -1.931 1.00 78.06 82 SER A C 1
ATOM 645 O O . SER A 1 82 ? -6.830 21.206 -1.595 1.00 78.06 82 SER A O 1
ATOM 647 N N . GLN A 1 83 ? -8.404 19.703 -1.048 1.00 83.12 83 GLN A N 1
ATOM 648 C CA . GLN A 1 83 ? -8.146 19.724 0.396 1.00 83.12 83 GLN A CA 1
ATOM 649 C C . GLN A 1 83 ? -6.926 18.882 0.798 1.00 83.12 83 GLN A C 1
ATOM 651 O O . GLN A 1 83 ? -6.243 19.225 1.764 1.00 83.12 83 GLN A O 1
ATOM 656 N N . MET A 1 84 ? -6.616 17.821 0.043 1.00 85.06 84 MET A N 1
ATOM 657 C CA . MET A 1 84 ? -5.582 16.838 0.386 1.00 85.06 84 MET A CA 1
ATOM 658 C C . MET A 1 84 ? -4.199 17.484 0.509 1.00 85.06 84 MET A C 1
ATOM 660 O O . MET A 1 84 ? -3.479 17.262 1.483 1.00 85.06 84 MET A O 1
ATOM 664 N N . LYS A 1 85 ? -3.849 18.351 -0.447 1.00 88.12 85 LYS A N 1
ATOM 665 C CA . LYS A 1 85 ? -2.563 19.054 -0.449 1.00 88.12 85 LYS A CA 1
ATOM 666 C C . LYS A 1 85 ? -2.428 20.018 0.729 1.00 88.12 85 LYS A C 1
ATOM 668 O O . LYS A 1 85 ? -1.408 20.018 1.407 1.00 88.12 85 LYS A O 1
ATOM 673 N N . SER A 1 86 ? -3.463 20.813 1.003 1.00 89.88 86 SER A N 1
ATOM 674 C CA . SER A 1 86 ? -3.445 21.757 2.126 1.00 89.88 86 SER A CA 1
ATOM 675 C C . SER A 1 86 ? -3.335 21.051 3.476 1.00 89.88 86 SER A C 1
ATOM 677 O O . SER A 1 86 ? -2.646 21.545 4.368 1.00 89.88 86 SER A O 1
ATOM 679 N N . LEU A 1 87 ? -3.984 19.893 3.624 1.00 90.69 87 LEU A N 1
ATOM 680 C CA . LEU A 1 87 ? -3.890 19.082 4.832 1.00 90.69 87 LEU A CA 1
ATOM 681 C C . LEU A 1 87 ? -2.483 18.490 4.996 1.00 90.69 87 LEU A C 1
ATOM 683 O O . LEU A 1 87 ? -1.914 18.574 6.081 1.00 90.69 87 LEU A O 1
ATOM 687 N N . TYR A 1 88 ? -1.883 18.002 3.906 1.00 90.50 88 TYR A N 1
ATOM 688 C CA . TYR A 1 88 ? -0.496 17.536 3.900 1.00 90.50 88 TYR A CA 1
ATOM 689 C C . TYR A 1 88 ? 0.500 18.626 4.280 1.00 90.50 88 TYR A C 1
ATOM 691 O O . TYR A 1 88 ? 1.315 18.420 5.177 1.00 90.50 88 TYR A O 1
ATOM 699 N N . ASP A 1 89 ? 0.401 19.803 3.665 1.00 89.56 89 ASP A N 1
ATOM 700 C CA . ASP A 1 89 ? 1.284 20.929 3.971 1.00 89.56 89 ASP A CA 1
ATOM 701 C C . ASP A 1 89 ? 1.123 21.387 5.434 1.00 89.56 89 ASP A C 1
ATOM 703 O O . ASP A 1 89 ? 2.103 21.749 6.092 1.00 89.56 89 ASP A O 1
ATOM 707 N N . SER A 1 90 ? -0.104 21.335 5.971 1.00 90.19 90 SER A N 1
ATOM 708 C CA . SER A 1 90 ? -0.384 21.667 7.371 1.00 90.19 90 SER A CA 1
ATOM 709 C C . SER A 1 90 ? 0.241 20.671 8.343 1.00 90.19 90 SER A C 1
ATOM 711 O O . SER A 1 90 ? 0.862 21.095 9.318 1.00 90.19 90 SER A O 1
ATOM 713 N N . GLU A 1 91 ? 0.106 19.368 8.092 1.00 88.75 91 GLU A N 1
ATOM 714 C CA . GLU A 1 91 ? 0.718 18.343 8.939 1.00 88.75 91 GLU A CA 1
ATOM 715 C C . GLU A 1 91 ? 2.245 18.361 8.832 1.00 88.75 91 GLU A C 1
ATOM 717 O O . GLU A 1 91 ? 2.934 18.309 9.850 1.00 88.75 91 GLU A O 1
ATOM 722 N N . LEU A 1 92 ? 2.790 18.556 7.630 1.00 87.19 92 LEU A N 1
ATOM 723 C CA . LEU A 1 92 ? 4.229 18.694 7.412 1.00 87.19 92 LEU A CA 1
ATOM 724 C C . LEU A 1 92 ? 4.821 19.867 8.209 1.00 87.19 92 LEU A C 1
ATOM 726 O O . LEU A 1 92 ? 5.916 19.748 8.756 1.00 87.19 92 LEU A O 1
ATOM 730 N N . ALA A 1 93 ? 4.096 20.983 8.325 1.00 87.06 93 ALA A N 1
ATOM 731 C CA . ALA A 1 93 ? 4.535 22.148 9.093 1.00 87.06 93 ALA A CA 1
ATOM 732 C C . ALA A 1 93 ? 4.558 21.920 10.618 1.00 87.06 93 ALA A C 1
ATOM 734 O O . ALA A 1 93 ? 5.264 22.640 11.327 1.00 87.06 93 ALA A O 1
ATOM 735 N N . LYS A 1 94 ? 3.795 20.944 11.130 1.00 85.81 94 LYS A N 1
ATOM 736 C CA . LYS A 1 94 ? 3.757 20.587 12.561 1.00 85.81 94 LYS A CA 1
ATOM 737 C C . LYS A 1 94 ? 4.892 19.643 12.960 1.00 85.81 94 LYS A C 1
ATOM 739 O O . LYS A 1 94 ? 5.209 19.552 14.145 1.00 85.81 94 LYS A O 1
ATOM 744 N N . GLN A 1 95 ? 5.486 18.941 11.997 1.00 77.25 95 GLN A N 1
ATOM 745 C CA . GLN A 1 95 ? 6.501 17.927 12.262 1.00 77.25 95 GLN A CA 1
ATOM 746 C C . GLN A 1 95 ? 7.905 18.535 12.445 1.00 77.25 95 GLN A C 1
ATOM 748 O O . GLN A 1 95 ? 8.232 19.570 11.853 1.00 77.25 95 GLN A O 1
ATOM 753 N N . PRO A 1 96 ? 8.780 17.895 13.245 1.00 74.12 96 PRO A N 1
ATOM 754 C CA . PRO A 1 96 ? 10.199 18.232 13.278 1.00 74.12 96 PRO A CA 1
ATOM 755 C C . PRO A 1 96 ? 10.814 18.128 11.874 1.00 74.12 96 PRO A C 1
ATOM 757 O O . PRO A 1 96 ? 10.407 17.295 11.069 1.00 74.12 96 PRO A O 1
ATOM 760 N N . LYS A 1 97 ? 11.851 18.929 11.584 1.00 61.44 97 LYS A N 1
ATOM 761 C CA . LYS A 1 97 ? 12.525 18.946 10.266 1.00 61.44 97 LYS A CA 1
ATOM 762 C C . LYS A 1 97 ? 13.138 17.600 9.841 1.00 61.44 97 LYS A C 1
ATOM 764 O O . LYS A 1 97 ? 13.494 17.462 8.673 1.00 61.44 97 LYS A O 1
ATOM 769 N N . ASP A 1 98 ? 13.225 16.626 10.746 1.00 55.62 98 ASP A N 1
ATOM 770 C CA . ASP A 1 98 ? 13.579 15.242 10.437 1.00 55.62 98 ASP A CA 1
ATOM 771 C C . ASP A 1 98 ? 12.320 14.375 10.270 1.00 55.62 98 ASP A C 1
ATOM 773 O O . ASP A 1 98 ? 11.764 13.819 11.216 1.00 55.62 98 ASP A O 1
ATOM 777 N N . SER A 1 99 ? 11.885 14.295 9.009 1.00 60.56 99 SER A N 1
ATOM 778 C CA . SER A 1 99 ? 11.486 13.062 8.319 1.00 60.56 99 SER A CA 1
ATOM 779 C C . SER A 1 99 ? 10.665 12.054 9.137 1.00 60.56 99 SER A C 1
ATOM 781 O O . SER A 1 99 ? 11.009 10.874 9.205 1.00 60.56 99 SER A O 1
ATOM 783 N N . SER A 1 100 ? 9.570 12.518 9.733 1.00 75.25 100 SER A N 1
ATOM 784 C CA . SER A 1 100 ? 8.591 11.661 10.400 1.00 75.25 100 SER A CA 1
ATOM 785 C C . SER A 1 100 ? 7.448 11.321 9.443 1.00 75.25 100 SER A C 1
ATOM 787 O O . SER A 1 100 ? 7.115 12.105 8.554 1.00 75.25 100 SER A O 1
ATOM 789 N N . LEU A 1 101 ? 6.883 10.127 9.607 1.00 89.00 101 LEU A N 1
ATOM 790 C CA . LEU A 1 101 ? 5.673 9.687 8.918 1.00 89.00 101 LEU A CA 1
ATOM 791 C C . LEU A 1 101 ? 4.551 10.715 9.125 1.00 89.00 101 LEU A C 1
ATOM 793 O O . LEU A 1 101 ? 4.356 11.200 10.239 1.00 89.00 101 LEU A O 1
ATOM 797 N N . ILE A 1 102 ? 3.800 11.023 8.066 1.00 91.38 102 ILE A N 1
ATOM 798 C CA . ILE A 1 102 ? 2.608 11.877 8.144 1.00 91.38 102 ILE A CA 1
ATOM 799 C C . ILE A 1 102 ? 1.370 11.022 7.865 1.00 91.38 102 ILE A C 1
ATOM 801 O O . ILE A 1 102 ? 1.295 10.372 6.826 1.00 91.38 102 ILE A O 1
ATOM 805 N N . SER A 1 103 ? 0.406 11.034 8.785 1.00 92.50 103 SER A N 1
ATOM 806 C CA . SER A 1 103 ? -0.890 10.356 8.647 1.00 92.50 103 SER A CA 1
ATOM 807 C C . SER A 1 103 ? -1.969 11.379 8.311 1.00 92.50 103 SER A C 1
ATOM 809 O O . SER A 1 103 ? -2.069 12.410 8.977 1.00 92.50 103 SER A O 1
ATOM 811 N N . ILE A 1 104 ? -2.744 11.122 7.256 1.00 91.44 104 ILE A N 1
ATOM 812 C CA . ILE A 1 104 ? -3.778 12.036 6.761 1.00 91.44 104 ILE A CA 1
ATOM 813 C C . ILE A 1 104 ? -5.031 11.244 6.386 1.00 91.44 104 ILE A C 1
ATOM 815 O O . ILE A 1 104 ? -4.926 10.327 5.572 1.00 91.44 104 ILE A O 1
ATOM 819 N N . PRO A 1 105 ? -6.225 11.612 6.883 1.00 90.19 105 PRO A N 1
ATOM 820 C CA . PRO A 1 105 ? -7.465 10.983 6.444 1.00 90.19 105 PRO A CA 1
ATOM 821 C C . PRO A 1 105 ? -7.668 11.158 4.935 1.00 90.19 105 PRO A C 1
ATOM 823 O O . PRO A 1 105 ? -7.403 12.224 4.377 1.00 90.19 105 PRO A O 1
ATOM 826 N N . SER A 1 106 ? -8.133 10.102 4.272 1.00 83.50 106 SER A N 1
ATOM 827 C CA . SER A 1 106 ? -8.390 10.124 2.829 1.00 83.50 106 SER A CA 1
ATOM 828 C C . SER A 1 106 ? -9.561 11.053 2.479 1.00 83.50 106 SER A C 1
ATOM 830 O O . SER A 1 106 ? -10.469 11.266 3.282 1.00 83.50 106 SER A O 1
ATOM 832 N N . SER A 1 107 ? -9.539 11.619 1.272 1.00 77.69 107 SER A N 1
ATOM 833 C CA . SER A 1 107 ? -10.607 12.468 0.733 1.00 77.69 107 SER A CA 1
ATOM 834 C C . SER A 1 107 ? -10.757 12.253 -0.772 1.00 77.69 107 SER A C 1
ATOM 836 O O . SER A 1 107 ? -9.952 11.553 -1.384 1.00 77.69 107 SER A O 1
ATOM 838 N N . GLY A 1 108 ? -11.773 12.871 -1.377 1.00 74.69 108 GLY A N 1
ATOM 839 C CA . GLY A 1 108 ? -12.015 12.756 -2.816 1.00 74.69 108 GLY A CA 1
ATOM 840 C C . GLY A 1 108 ? -12.462 11.349 -3.205 1.00 74.69 108 GLY A C 1
ATOM 841 O O . GLY A 1 108 ? -13.351 10.789 -2.568 1.00 74.69 108 GLY A O 1
ATOM 842 N N . GLU A 1 109 ? -11.847 10.796 -4.248 1.00 66.06 109 GLU A N 1
ATOM 843 C CA . GLU A 1 109 ? -12.167 9.463 -4.786 1.00 66.06 109 GLU A CA 1
ATOM 844 C C . GLU A 1 109 ? -11.329 8.342 -4.143 1.00 66.06 109 GLU A C 1
ATOM 846 O O . GLU A 1 109 ? -11.443 7.175 -4.508 1.00 66.06 109 GLU A O 1
ATOM 851 N N . ILE A 1 110 ? -10.483 8.674 -3.165 1.00 67.75 110 ILE A N 1
ATOM 852 C CA . ILE A 1 110 ? -9.607 7.707 -2.504 1.00 67.75 110 ILE A CA 1
ATOM 853 C C . ILE A 1 110 ? -10.433 6.829 -1.559 1.00 67.75 110 ILE A C 1
ATOM 855 O O . ILE A 1 110 ? -10.929 7.294 -0.534 1.00 67.75 110 ILE A O 1
ATOM 859 N N . GLN A 1 111 ? -10.521 5.538 -1.871 1.00 69.31 111 GLN A N 1
ATOM 860 C CA . GLN A 1 111 ? -11.327 4.563 -1.135 1.00 69.31 111 GLN A CA 1
ATOM 861 C C . GLN A 1 111 ? -10.606 3.972 0.090 1.00 69.31 111 GLN A C 1
ATOM 863 O O . GLN A 1 111 ? -10.943 2.871 0.499 1.00 69.31 111 GLN A O 1
ATOM 868 N N . SER A 1 112 ? -9.619 4.654 0.686 1.00 78.81 112 SER A N 1
ATOM 869 C CA . SER A 1 112 ? -8.995 4.263 1.966 1.00 78.81 112 SER A CA 1
ATOM 870 C C . SER A 1 112 ? -9.553 5.054 3.151 1.00 78.81 112 SER A C 1
ATOM 872 O O . SER A 1 112 ? -10.208 6.073 2.954 1.00 78.81 112 SER A O 1
ATOM 874 N N . LYS A 1 113 ? -9.300 4.632 4.400 1.00 87.06 113 LYS A N 1
ATOM 875 C CA . LYS A 1 113 ? -9.603 5.491 5.566 1.00 87.06 113 LYS A CA 1
ATOM 876 C C . LYS A 1 113 ? -8.524 6.561 5.746 1.00 87.06 113 LYS A C 1
ATOM 878 O O . LYS A 1 113 ? -8.835 7.722 6.011 1.00 87.06 113 LYS A O 1
ATOM 883 N N . THR A 1 114 ? -7.256 6.175 5.613 1.00 90.88 114 THR A N 1
ATOM 884 C CA . THR A 1 114 ? -6.107 7.057 5.841 1.00 90.88 114 THR A CA 1
ATOM 885 C C . THR A 1 114 ? -4.971 6.812 4.851 1.00 90.88 114 THR A C 1
ATOM 887 O O . THR A 1 114 ? -4.840 5.741 4.259 1.00 90.88 114 THR A O 1
ATOM 890 N N . LEU A 1 115 ? -4.130 7.826 4.685 1.00 91.56 115 LEU A N 1
ATOM 891 C CA . LEU A 1 115 ? -2.916 7.811 3.885 1.00 91.56 115 LEU A CA 1
ATOM 892 C C . LEU A 1 115 ? -1.706 8.029 4.790 1.00 91.56 115 LEU A C 1
ATOM 894 O O . LEU A 1 115 ? -1.654 8.999 5.548 1.00 91.56 115 LEU A O 1
ATOM 898 N N . TYR A 1 116 ? -0.706 7.161 4.666 1.00 94.31 116 TYR A N 1
ATOM 899 C CA . TYR A 1 116 ? 0.568 7.281 5.367 1.00 94.31 116 TYR A CA 1
ATOM 900 C C . TYR A 1 116 ? 1.658 7.731 4.408 1.00 94.31 116 TYR A C 1
ATOM 902 O O . TYR A 1 116 ? 2.149 6.962 3.586 1.00 94.31 116 TYR A O 1
ATOM 910 N N . PHE A 1 117 ? 2.075 8.983 4.537 1.00 91.81 117 PHE A N 1
ATOM 911 C CA . PHE A 1 117 ? 3.161 9.560 3.765 1.00 91.81 117 PHE A CA 1
ATOM 912 C C . PHE A 1 117 ? 4.487 9.305 4.475 1.00 91.81 117 PHE A C 1
ATOM 914 O O . PHE A 1 117 ? 4.786 9.912 5.506 1.00 91.81 117 PHE A O 1
ATOM 921 N N . LEU A 1 118 ? 5.293 8.408 3.911 1.00 90.62 118 LEU A N 1
ATOM 922 C CA . LEU A 1 118 ? 6.602 8.052 4.442 1.00 90.62 118 LEU A CA 1
ATOM 923 C C . LEU A 1 118 ? 7.712 8.531 3.497 1.00 90.62 118 LEU A C 1
ATOM 925 O O . LEU A 1 118 ? 7.710 8.188 2.310 1.00 90.62 118 LEU A O 1
ATOM 929 N N . PRO A 1 119 ? 8.695 9.293 3.997 1.00 87.94 119 PRO A N 1
ATOM 930 C CA . PRO A 1 119 ? 9.884 9.629 3.227 1.00 87.94 119 PRO A CA 1
ATOM 931 C C . PRO A 1 119 ? 10.787 8.401 3.071 1.00 87.94 119 PRO A C 1
ATOM 933 O O . PRO A 1 119 ? 11.094 7.708 4.038 1.00 87.94 119 PRO A O 1
ATOM 936 N N . TRP A 1 120 ? 11.254 8.148 1.849 1.00 88.50 120 TRP A N 1
ATOM 937 C CA . TRP A 1 120 ? 12.216 7.084 1.572 1.00 88.50 120 TRP A CA 1
ATOM 938 C C . TRP A 1 120 ? 13.080 7.436 0.366 1.00 88.50 120 TRP A C 1
ATOM 940 O O . TRP A 1 120 ? 12.595 7.979 -0.627 1.00 88.50 120 TRP A O 1
ATOM 950 N N . LYS A 1 121 ? 14.372 7.111 0.437 1.00 84.38 121 LYS A N 1
ATOM 951 C CA . LYS A 1 121 ? 15.328 7.357 -0.644 1.00 84.38 121 LYS A CA 1
ATOM 952 C C . LYS A 1 121 ? 16.134 6.094 -0.941 1.00 84.38 121 LYS A C 1
ATOM 954 O O . LYS A 1 121 ? 16.439 5.341 -0.019 1.00 84.38 121 LYS A O 1
ATOM 959 N N . PRO A 1 122 ? 16.512 5.873 -2.209 1.00 82.50 122 PRO A N 1
ATOM 960 C CA . PRO A 1 122 ? 17.326 4.729 -2.579 1.00 82.50 122 PRO A CA 1
ATOM 961 C C . PRO A 1 122 ? 18.750 4.858 -2.026 1.00 82.50 122 PRO A C 1
ATOM 963 O O . PRO A 1 122 ? 19.317 5.951 -1.969 1.00 82.50 122 PRO A O 1
ATOM 966 N N . HIS A 1 123 ? 19.347 3.718 -1.685 1.00 85.56 123 HIS A N 1
ATOM 967 C CA . HIS A 1 123 ? 20.740 3.608 -1.260 1.00 85.56 123 HIS A CA 1
ATOM 968 C C . HIS A 1 123 ? 21.539 2.749 -2.245 1.00 85.56 123 HIS A C 1
ATOM 970 O O . HIS A 1 123 ? 21.043 1.736 -2.737 1.00 85.56 123 HIS A O 1
ATOM 976 N N . THR A 1 124 ? 22.785 3.148 -2.515 1.00 84.88 124 THR A N 1
ATOM 977 C CA . THR A 1 124 ? 23.719 2.383 -3.363 1.00 84.88 124 THR A CA 1
ATOM 978 C C . THR A 1 124 ? 24.268 1.155 -2.640 1.00 84.88 124 THR A C 1
ATOM 980 O O . THR A 1 124 ? 24.528 0.128 -3.262 1.00 84.88 124 THR A O 1
ATOM 983 N N . ASP A 1 125 ? 24.460 1.259 -1.323 1.00 91.06 125 ASP A N 1
ATOM 984 C CA . ASP A 1 125 ? 24.868 0.127 -0.498 1.00 91.06 125 ASP A CA 1
ATOM 985 C C . ASP A 1 125 ? 23.689 -0.832 -0.308 1.00 91.06 125 ASP A C 1
ATOM 987 O O . ASP A 1 125 ? 22.609 -0.431 0.124 1.00 91.06 125 ASP A O 1
ATOM 991 N N . MET A 1 126 ? 23.907 -2.108 -0.622 1.00 88.62 126 MET A N 1
ATOM 992 C CA . MET A 1 126 ? 22.847 -3.116 -0.637 1.00 88.62 126 MET A CA 1
ATOM 993 C C . MET A 1 126 ? 22.314 -3.457 0.757 1.00 88.62 126 MET A C 1
ATOM 995 O O . MET A 1 126 ? 21.133 -3.777 0.896 1.00 88.62 126 MET A O 1
ATOM 999 N N . ASN A 1 127 ? 23.154 -3.375 1.792 1.00 90.81 127 ASN A N 1
ATOM 1000 C CA . ASN A 1 127 ? 22.727 -3.629 3.165 1.00 90.81 127 ASN A CA 1
ATOM 1001 C C . ASN A 1 127 ? 21.914 -2.450 3.694 1.00 90.81 127 ASN A C 1
ATOM 1003 O O . ASN A 1 127 ? 20.856 -2.661 4.282 1.00 90.81 127 ASN A O 1
ATOM 1007 N N . LEU A 1 128 ? 22.367 -1.219 3.436 1.00 92.06 128 LEU A N 1
ATOM 1008 C CA . LEU A 1 128 ? 21.613 -0.016 3.792 1.00 92.06 128 LEU A CA 1
ATOM 1009 C C . LEU A 1 128 ? 20.296 0.070 3.017 1.00 92.06 128 LEU A C 1
ATOM 1011 O O . LEU A 1 128 ? 19.274 0.424 3.597 1.00 92.06 128 LEU A O 1
ATOM 1015 N N . LEU A 1 129 ? 20.292 -0.314 1.737 1.00 90.50 129 LEU A N 1
ATOM 1016 C CA . LEU A 1 129 ? 19.074 -0.403 0.935 1.00 90.50 129 LEU A CA 1
ATOM 1017 C C . LEU A 1 129 ? 18.074 -1.352 1.593 1.00 90.50 129 LEU A C 1
ATOM 1019 O O . LEU A 1 129 ? 16.950 -0.947 1.878 1.00 90.50 129 LEU A O 1
ATOM 1023 N N . ARG A 1 130 ? 18.501 -2.579 1.902 1.00 93.25 130 ARG A N 1
ATOM 1024 C CA . ARG A 1 130 ? 17.670 -3.569 2.590 1.00 93.25 130 ARG A CA 1
ATOM 1025 C C . ARG A 1 130 ? 17.127 -3.038 3.920 1.00 93.25 130 ARG A C 1
ATOM 1027 O O . ARG A 1 130 ? 15.916 -3.023 4.108 1.00 93.25 130 ARG A O 1
ATOM 1034 N N . GLN A 1 131 ? 17.998 -2.547 4.802 1.00 93.88 131 GLN A N 1
ATOM 1035 C CA . GLN A 1 131 ? 17.605 -2.024 6.117 1.00 93.88 131 GLN A CA 1
ATOM 1036 C C . GLN A 1 131 ? 16.629 -0.848 6.007 1.00 93.88 131 GLN A C 1
ATOM 1038 O O . GLN A 1 131 ? 15.689 -0.750 6.790 1.00 93.88 131 GLN A O 1
ATOM 1043 N N . SER A 1 132 ? 16.820 0.036 5.023 1.00 93.56 132 SER A N 1
ATOM 1044 C CA . SER A 1 132 ? 15.921 1.173 4.800 1.00 93.56 132 SER A CA 1
ATOM 1045 C C . SER A 1 132 ? 14.515 0.733 4.377 1.00 93.56 132 SER A C 1
ATOM 1047 O O . SER A 1 132 ? 13.538 1.358 4.777 1.00 93.56 132 SER A O 1
ATOM 1049 N N . ILE A 1 133 ? 14.405 -0.346 3.595 1.00 93.00 133 ILE A N 1
ATOM 1050 C CA . ILE A 1 133 ? 13.128 -0.909 3.140 1.00 93.00 133 ILE A CA 1
ATOM 1051 C C . ILE A 1 133 ? 12.436 -1.646 4.286 1.00 93.00 133 ILE A C 1
ATOM 1053 O O . ILE A 1 133 ? 11.244 -1.449 4.505 1.00 93.00 133 ILE A O 1
ATOM 1057 N N . GLU A 1 134 ? 13.187 -2.445 5.050 1.00 95.25 134 GLU A N 1
ATOM 1058 C CA . GLU A 1 134 ? 12.669 -3.118 6.246 1.00 95.25 134 GLU A CA 1
ATOM 1059 C C . GLU A 1 134 ? 12.135 -2.082 7.254 1.00 95.25 134 GLU A C 1
ATOM 1061 O O . GLU A 1 134 ? 11.017 -2.204 7.758 1.00 95.25 134 GLU A O 1
ATOM 1066 N N . LYS A 1 135 ? 12.884 -0.993 7.475 1.00 94.38 135 LYS A N 1
ATOM 1067 C CA . LYS A 1 135 ? 12.443 0.127 8.312 1.00 94.38 135 LYS A CA 1
ATOM 1068 C C . LYS A 1 135 ? 11.188 0.809 7.762 1.00 94.38 135 LYS A C 1
ATOM 1070 O O . LYS A 1 135 ? 10.278 1.082 8.534 1.00 94.38 135 LYS A O 1
ATOM 1075 N N . PHE A 1 136 ? 11.118 1.062 6.455 1.00 93.62 136 PHE A N 1
ATOM 1076 C CA . PHE A 1 136 ? 9.955 1.689 5.820 1.00 93.62 136 PHE A CA 1
ATOM 1077 C C . PHE A 1 136 ? 8.663 0.891 6.052 1.00 93.62 136 PHE A C 1
ATOM 1079 O O . PHE A 1 136 ? 7.643 1.463 6.431 1.00 93.62 136 PHE A O 1
ATOM 1086 N N . VAL A 1 137 ? 8.713 -0.432 5.867 1.00 95.38 137 VAL A N 1
ATOM 1087 C CA . VAL A 1 137 ? 7.562 -1.318 6.107 1.00 95.38 137 VAL A CA 1
ATOM 1088 C C . VAL A 1 137 ? 7.212 -1.369 7.597 1.00 95.38 137 VAL A C 1
ATOM 1090 O O . VAL A 1 137 ? 6.042 -1.230 7.953 1.00 95.38 137 VAL A O 1
ATOM 1093 N N . SER A 1 138 ? 8.218 -1.499 8.470 1.00 95.81 138 SER A N 1
ATOM 1094 C CA . SER A 1 138 ? 8.042 -1.448 9.927 1.00 95.81 138 SER A CA 1
ATOM 1095 C C . SER A 1 138 ? 7.340 -0.168 10.384 1.00 95.81 138 SER A C 1
ATOM 1097 O O . SER A 1 138 ? 6.336 -0.253 11.082 1.00 95.81 138 SER A O 1
ATOM 1099 N N . ASP A 1 139 ? 7.838 1.006 9.991 1.00 95.38 139 ASP A N 1
ATOM 1100 C CA . ASP A 1 139 ? 7.316 2.297 10.451 1.00 95.38 139 ASP A CA 1
ATOM 1101 C C . ASP A 1 139 ? 5.844 2.487 10.038 1.00 95.38 139 ASP A C 1
ATOM 1103 O O . ASP A 1 139 ? 5.027 2.936 10.843 1.00 95.38 139 ASP A O 1
ATOM 1107 N N . ALA A 1 140 ? 5.480 2.082 8.816 1.00 95.38 140 ALA A N 1
ATOM 1108 C CA . ALA A 1 140 ? 4.100 2.143 8.336 1.00 95.38 140 ALA A CA 1
ATOM 1109 C C . ALA A 1 140 ? 3.160 1.201 9.108 1.00 95.38 140 ALA A C 1
ATOM 1111 O O . ALA A 1 140 ? 2.045 1.589 9.450 1.00 95.38 140 ALA A O 1
ATOM 1112 N N . ILE A 1 141 ? 3.607 -0.020 9.419 1.00 95.56 141 ILE A N 1
ATOM 1113 C CA . ILE A 1 141 ? 2.807 -0.978 10.196 1.00 95.56 141 ILE A CA 1
ATOM 1114 C C . ILE A 1 141 ? 2.683 -0.530 11.651 1.00 95.56 141 ILE A C 1
ATOM 1116 O O . ILE A 1 141 ? 1.610 -0.643 12.231 1.00 95.56 141 ILE A O 1
ATOM 1120 N N . GLN A 1 142 ? 3.734 0.035 12.247 1.00 94.50 142 GLN A N 1
ATOM 1121 C CA . GLN A 1 142 ? 3.623 0.603 13.592 1.00 94.50 142 GLN A CA 1
ATOM 1122 C C . GLN A 1 142 ? 2.593 1.739 13.633 1.00 94.50 142 GLN A C 1
ATOM 1124 O O . GLN A 1 142 ? 1.805 1.801 14.573 1.00 94.50 142 GLN A O 1
ATOM 1129 N N . GLN A 1 143 ? 2.535 2.590 12.602 1.00 95.00 143 GLN A N 1
ATOM 1130 C CA . GLN A 1 143 ? 1.477 3.597 12.513 1.00 95.00 143 GLN A CA 1
ATOM 1131 C C . GLN A 1 143 ? 0.087 2.970 12.361 1.00 95.00 143 GLN A C 1
ATOM 1133 O O . GLN A 1 143 ? -0.834 3.398 13.051 1.00 95.00 143 GLN A O 1
ATOM 1138 N N . LEU A 1 144 ? -0.054 1.943 11.517 1.00 94.38 144 LEU A N 1
ATOM 1139 C CA . LEU A 1 144 ? -1.311 1.209 11.342 1.00 94.38 144 LEU A CA 1
ATOM 1140 C C . LEU A 1 144 ? -1.871 0.716 12.682 1.00 94.38 144 LEU A C 1
ATOM 1142 O O . LEU A 1 144 ? -3.047 0.907 12.984 1.00 94.38 144 LEU A O 1
ATOM 1146 N N . LEU A 1 145 ? -1.001 0.122 13.499 1.00 93.00 145 LEU A N 1
ATOM 1147 C CA . LEU A 1 145 ? -1.350 -0.389 14.820 1.00 93.00 145 LEU A CA 1
ATOM 1148 C C . LEU A 1 145 ? -1.706 0.741 15.792 1.00 93.00 145 LEU A C 1
ATOM 1150 O O . LEU A 1 145 ? -2.676 0.615 16.536 1.00 93.00 145 LEU A O 1
ATOM 1154 N N . ASN A 1 146 ? -0.964 1.853 15.769 1.00 93.69 146 ASN A N 1
ATOM 1155 C CA . ASN A 1 146 ? -1.268 3.030 16.591 1.00 93.69 146 ASN A CA 1
ATOM 1156 C C . ASN A 1 146 ? -2.648 3.621 16.264 1.00 93.69 146 ASN A C 1
ATOM 1158 O O . ASN A 1 146 ? -3.354 4.074 17.166 1.00 93.69 146 ASN A O 1
ATOM 1162 N N . ASP A 1 147 ? -3.041 3.576 14.991 1.00 92.38 147 ASP A N 1
ATOM 1163 C CA . ASP A 1 147 ? -4.340 4.051 14.515 1.00 92.38 147 ASP A CA 1
ATOM 1164 C C . ASP A 1 147 ? -5.460 2.999 14.689 1.00 92.38 147 ASP A C 1
ATOM 1166 O O . ASP A 1 147 ? -6.616 3.284 14.377 1.00 92.38 147 ASP A O 1
ATOM 1170 N N . ASN A 1 148 ? -5.154 1.812 15.237 1.00 91.25 148 ASN A N 1
ATOM 1171 C CA . ASN A 1 148 ? -6.063 0.665 15.390 1.00 91.25 148 ASN A CA 1
ATOM 1172 C C . ASN A 1 148 ? -6.719 0.229 14.067 1.00 91.25 148 ASN A C 1
ATOM 1174 O O . ASN A 1 148 ? -7.923 -0.027 14.007 1.00 91.25 148 ASN A O 1
ATOM 1178 N N . LEU A 1 149 ? -5.924 0.182 13.000 1.00 90.06 149 LEU A N 1
ATOM 1179 C CA . LEU A 1 149 ? -6.324 -0.312 11.686 1.00 90.06 149 LEU A CA 1
ATOM 1180 C C . LEU A 1 149 ? -5.698 -1.688 11.417 1.00 90.06 149 LEU A C 1
ATOM 1182 O O . LEU A 1 149 ? -4.726 -2.089 12.060 1.00 90.06 149 LEU A O 1
ATOM 1186 N N . HIS A 1 150 ? -6.248 -2.410 10.445 1.00 88.75 150 HIS A N 1
ATOM 1187 C CA . HIS A 1 150 ? -5.930 -3.815 10.195 1.00 88.75 150 HIS A CA 1
ATOM 1188 C C . HIS A 1 150 ? -5.470 -4.083 8.761 1.00 88.75 150 HIS A C 1
ATOM 1190 O O . HIS A 1 150 ? -4.704 -5.009 8.524 1.00 88.75 150 HIS A O 1
ATOM 1196 N N . THR A 1 151 ? -5.883 -3.284 7.783 1.00 87.62 151 THR A N 1
ATOM 1197 C CA . THR A 1 151 ? -5.561 -3.534 6.367 1.00 87.62 151 THR A CA 1
ATOM 1198 C C . THR A 1 151 ? -4.715 -2.407 5.774 1.00 87.62 151 THR A C 1
ATOM 1200 O O . THR A 1 151 ? -5.091 -1.235 5.835 1.00 87.62 151 THR A O 1
ATOM 1203 N N . ILE A 1 152 ? -3.554 -2.751 5.205 1.00 90.94 152 ILE A N 1
ATOM 1204 C CA . ILE A 1 152 ? -2.589 -1.783 4.666 1.00 90.94 152 ILE A CA 1
ATOM 1205 C C . ILE A 1 152 ? -2.097 -2.158 3.268 1.00 90.94 152 ILE A C 1
ATOM 1207 O O . ILE A 1 152 ? -1.744 -3.309 3.006 1.00 90.94 152 ILE A O 1
ATOM 1211 N N . ALA A 1 153 ? -2.015 -1.165 2.384 1.00 87.81 153 ALA A N 1
ATOM 1212 C CA . ALA A 1 153 ? -1.435 -1.306 1.053 1.00 87.81 153 ALA A CA 1
ATOM 1213 C C . ALA A 1 153 ? -0.106 -0.556 0.914 1.00 87.81 153 ALA A C 1
ATOM 1215 O O . ALA A 1 153 ? 0.013 0.618 1.267 1.00 87.81 153 ALA A O 1
ATOM 1216 N N . PHE A 1 154 ? 0.879 -1.232 0.330 1.00 88.25 154 PHE A N 1
ATOM 1217 C CA . PHE A 1 154 ? 2.209 -0.723 0.035 1.00 88.25 154 PHE A CA 1
ATOM 1218 C C . PHE A 1 154 ? 2.442 -0.631 -1.477 1.00 88.25 154 PHE A C 1
ATOM 1220 O O . PHE A 1 154 ? 2.222 -1.611 -2.188 1.00 88.25 154 PHE A O 1
ATOM 1227 N N . PRO A 1 155 ? 2.971 0.489 -1.989 1.00 82.56 155 PRO A N 1
ATOM 1228 C CA . PRO A 1 155 ? 3.425 0.587 -3.368 1.00 82.56 155 PRO A CA 1
ATOM 1229 C C . PRO A 1 155 ? 4.794 -0.086 -3.538 1.00 82.56 155 PRO A C 1
ATOM 1231 O O . PRO A 1 155 ? 5.570 -0.194 -2.587 1.00 82.56 155 PRO A O 1
ATOM 1234 N N . ALA A 1 156 ? 5.140 -0.462 -4.771 1.00 79.06 156 ALA A N 1
ATOM 1235 C CA . ALA A 1 156 ? 6.461 -0.985 -5.142 1.00 79.06 156 ALA A CA 1
ATOM 1236 C C . ALA A 1 156 ? 7.578 0.083 -5.073 1.00 79.06 156 ALA A C 1
ATOM 1238 O O . ALA A 1 156 ? 8.071 0.572 -6.097 1.00 79.06 156 ALA A O 1
ATOM 1239 N N . ILE A 1 157 ? 7.968 0.494 -3.864 1.00 80.38 157 ILE A N 1
ATOM 1240 C CA . ILE A 1 157 ? 8.971 1.548 -3.663 1.00 80.38 157 ILE A CA 1
ATOM 1241 C C . ILE A 1 157 ? 10.335 1.152 -4.236 1.00 80.38 157 ILE A C 1
ATOM 1243 O O . ILE A 1 157 ? 10.747 0.008 -4.151 1.00 80.38 157 ILE A O 1
ATOM 1247 N N . GLY A 1 158 ? 11.073 2.087 -4.835 1.00 72.88 158 GLY A N 1
ATOM 1248 C CA . GLY A 1 158 ? 12.432 1.812 -5.323 1.00 72.88 158 GLY A CA 1
ATOM 1249 C C . GLY A 1 158 ? 12.532 0.956 -6.593 1.00 72.88 158 GLY A C 1
ATOM 1250 O O . GLY A 1 158 ? 13.615 0.887 -7.168 1.00 72.88 158 GLY A O 1
ATOM 1251 N N . CYS A 1 159 ? 11.434 0.388 -7.102 1.00 69.31 159 CYS A N 1
ATOM 1252 C CA . CYS A 1 159 ? 11.406 -0.354 -8.372 1.00 69.31 159 CYS A CA 1
ATOM 1253 C C . CYS A 1 159 ? 11.246 0.543 -9.620 1.00 69.31 159 CYS A C 1
ATOM 1255 O O . CYS A 1 159 ? 10.998 0.052 -10.718 1.00 69.31 159 CYS A O 1
ATOM 1257 N N . GLY A 1 160 ? 11.345 1.865 -9.461 1.00 68.00 160 GLY A N 1
ATOM 1258 C CA . GLY A 1 160 ? 11.277 2.830 -10.559 1.00 68.00 160 GLY A CA 1
ATOM 1259 C C . GLY A 1 160 ? 12.638 3.087 -11.216 1.00 68.00 160 GLY A C 1
ATOM 1260 O O . GLY A 1 160 ? 13.531 2.246 -11.240 1.00 68.00 160 GLY A O 1
ATOM 1261 N N . LYS A 1 161 ? 12.845 4.314 -11.708 1.00 60.41 161 LYS A N 1
ATOM 1262 C CA . LYS A 1 161 ? 14.107 4.749 -12.347 1.00 60.41 161 LYS A CA 1
ATOM 1263 C C . LYS A 1 161 ? 15.287 4.921 -11.370 1.00 60.41 161 LYS A C 1
ATOM 1265 O O . LYS A 1 161 ? 16.337 5.415 -11.764 1.00 60.41 161 LYS A O 1
ATOM 1270 N N . SER A 1 162 ? 15.121 4.536 -10.106 1.00 60.03 162 SER A N 1
ATOM 1271 C CA . SER A 1 162 ? 16.102 4.678 -9.023 1.00 60.03 162 SER A CA 1
ATOM 1272 C C . SER A 1 162 ? 17.308 3.740 -9.138 1.00 60.03 162 SER A C 1
ATOM 1274 O O . SER A 1 162 ? 18.235 3.865 -8.345 1.00 60.03 162 SER A O 1
ATOM 1276 N N . GLY A 1 163 ? 17.311 2.803 -10.093 1.00 64.81 163 GLY A N 1
ATOM 1277 C CA . GLY A 1 163 ? 18.428 1.876 -10.314 1.00 64.81 163 GLY A CA 1
ATOM 1278 C C . GLY A 1 163 ? 18.608 0.827 -9.210 1.00 64.81 163 GLY A C 1
ATOM 1279 O O . GLY A 1 163 ? 19.603 0.105 -9.214 1.00 64.81 163 GLY A O 1
ATOM 1280 N N . CYS A 1 164 ? 17.667 0.727 -8.265 1.00 78.50 164 CYS A N 1
ATOM 1281 C CA . CYS A 1 164 ? 17.694 -0.300 -7.231 1.00 78.50 164 CYS A CA 1
ATOM 1282 C C . CYS A 1 164 ? 17.449 -1.683 -7.836 1.00 78.50 164 CYS A C 1
ATOM 1284 O O . CYS A 1 164 ? 16.692 -1.844 -8.794 1.00 78.50 164 CYS A O 1
ATOM 1286 N N . SER A 1 165 ? 18.045 -2.702 -7.220 1.00 87.38 165 SER A N 1
ATOM 1287 C CA . SER A 1 165 ? 17.740 -4.086 -7.566 1.00 87.38 165 SER A CA 1
ATOM 1288 C C . SER A 1 165 ? 16.311 -4.427 -7.144 1.00 87.38 165 SER A C 1
ATOM 1290 O O . SER A 1 165 ? 16.021 -4.507 -5.949 1.00 87.38 165 SER A O 1
ATOM 1292 N N . VAL A 1 166 ? 15.433 -4.658 -8.125 1.00 86.62 166 VAL A N 1
ATOM 1293 C CA . VAL A 1 166 ? 14.039 -5.082 -7.900 1.00 86.62 166 VAL A CA 1
ATOM 1294 C C . VAL A 1 166 ? 13.984 -6.362 -7.064 1.00 86.62 166 VAL A C 1
ATOM 1296 O O . VAL A 1 166 ? 13.125 -6.479 -6.199 1.00 86.62 166 VAL A O 1
ATOM 1299 N N . ASP A 1 167 ? 14.933 -7.286 -7.251 1.00 89.81 167 ASP A N 1
ATOM 1300 C CA . ASP A 1 167 ? 15.028 -8.505 -6.439 1.00 89.81 167 ASP A CA 1
ATOM 1301 C C . ASP A 1 167 ? 15.244 -8.190 -4.949 1.00 89.81 167 ASP A C 1
ATOM 1303 O O . ASP A 1 167 ? 14.576 -8.768 -4.096 1.00 89.81 167 ASP A O 1
ATOM 1307 N N . ILE A 1 168 ? 16.141 -7.252 -4.618 1.00 90.19 168 ILE A N 1
ATOM 1308 C CA . ILE A 1 168 ? 16.393 -6.871 -3.216 1.00 90.19 168 ILE A CA 1
ATOM 1309 C C . ILE A 1 168 ? 15.187 -6.161 -2.629 1.00 90.19 168 ILE A C 1
ATOM 1311 O O . ILE A 1 168 ? 14.814 -6.454 -1.495 1.00 90.19 168 ILE A O 1
ATOM 1315 N N . VAL A 1 169 ? 14.579 -5.251 -3.387 1.00 89.44 169 VAL A N 1
ATOM 1316 C CA . VAL A 1 169 ? 13.397 -4.520 -2.936 1.00 89.44 169 VAL A CA 1
ATOM 1317 C C . VAL A 1 169 ? 12.255 -5.482 -2.636 1.00 89.44 169 VAL A C 1
ATOM 1319 O O . VAL A 1 169 ? 11.779 -5.520 -1.504 1.00 89.44 169 VAL A O 1
ATOM 1322 N N . ALA A 1 170 ? 11.860 -6.287 -3.625 1.00 90.44 170 ALA A N 1
ATOM 1323 C CA . ALA A 1 170 ? 10.739 -7.207 -3.504 1.00 90.44 170 ALA A CA 1
ATOM 1324 C C . ALA A 1 170 ? 10.965 -8.197 -2.357 1.00 90.44 170 ALA A C 1
ATOM 1326 O O . ALA A 1 170 ? 10.092 -8.366 -1.509 1.00 90.44 170 ALA A O 1
ATOM 1327 N N . LYS A 1 171 ? 12.168 -8.781 -2.264 1.00 93.81 171 LYS A N 1
ATOM 1328 C CA . LYS A 1 171 ? 12.508 -9.697 -1.173 1.00 93.81 171 LYS A CA 1
ATOM 1329 C C . LYS A 1 171 ? 12.433 -9.019 0.193 1.00 93.81 171 LYS A C 1
ATOM 1331 O O . LYS A 1 171 ? 11.848 -9.583 1.106 1.00 93.81 171 LYS A O 1
ATOM 1336 N N . SER A 1 172 ? 13.017 -7.828 0.338 1.00 94.62 172 SER A N 1
ATOM 1337 C CA . SER A 1 172 ? 13.066 -7.126 1.630 1.00 94.62 172 SER A CA 1
ATOM 1338 C C . SER A 1 172 ? 11.672 -6.700 2.093 1.00 94.62 172 SER A C 1
ATOM 1340 O O . SER A 1 172 ? 11.353 -6.862 3.265 1.00 94.62 172 SER A O 1
ATOM 1342 N N . MET A 1 173 ? 10.824 -6.211 1.179 1.00 93.06 173 MET A N 1
ATOM 1343 C CA . MET A 1 173 ? 9.436 -5.857 1.494 1.00 93.06 173 MET A CA 1
ATOM 1344 C C . MET A 1 173 ? 8.616 -7.082 1.909 1.00 93.06 173 MET A C 1
ATOM 1346 O O . MET A 1 173 ? 7.930 -7.035 2.926 1.00 93.06 173 MET A O 1
ATOM 1350 N N . VAL A 1 174 ? 8.711 -8.182 1.155 1.00 93.31 174 VAL A N 1
ATOM 1351 C CA . VAL A 1 174 ? 7.962 -9.419 1.428 1.00 93.31 174 VAL A CA 1
ATOM 1352 C C . VAL A 1 174 ? 8.431 -10.092 2.721 1.00 93.31 174 VAL A C 1
ATOM 1354 O O . VAL A 1 174 ? 7.598 -10.477 3.539 1.00 93.31 174 VAL A O 1
ATOM 1357 N N . ASP A 1 175 ? 9.744 -10.201 2.943 1.00 94.44 175 ASP A N 1
ATOM 1358 C CA . ASP A 1 175 ? 10.305 -10.787 4.167 1.00 94.44 175 ASP A CA 1
ATOM 1359 C C . ASP A 1 175 ? 9.878 -9.995 5.409 1.00 94.44 175 ASP A C 1
ATOM 1361 O O . ASP A 1 175 ? 9.474 -10.582 6.416 1.00 94.44 175 ASP A O 1
ATOM 1365 N N . GLU A 1 176 ? 9.945 -8.664 5.338 1.00 95.75 176 GLU A N 1
ATOM 1366 C CA . GLU A 1 176 ? 9.560 -7.796 6.446 1.00 95.75 176 GLU A CA 1
ATOM 1367 C C . GLU A 1 176 ? 8.048 -7.802 6.680 1.00 95.75 176 GLU A C 1
ATOM 1369 O O . GLU A 1 176 ? 7.613 -7.938 7.823 1.00 95.75 176 GLU A O 1
ATOM 1374 N N . GLY A 1 177 ? 7.239 -7.740 5.617 1.00 92.62 177 GLY A N 1
ATOM 1375 C CA . GLY A 1 177 ? 5.786 -7.886 5.719 1.00 92.62 177 GLY A CA 1
ATOM 1376 C C . GLY A 1 177 ? 5.400 -9.214 6.374 1.00 92.62 177 GLY A C 1
ATOM 1377 O O . GLY A 1 177 ? 4.585 -9.246 7.294 1.00 92.62 177 GLY A O 1
ATOM 1378 N N . ASN A 1 178 ? 6.071 -10.307 6.001 1.00 90.69 178 ASN A N 1
ATOM 1379 C CA . ASN A 1 178 ? 5.885 -11.614 6.627 1.00 90.69 178 ASN A CA 1
ATOM 1380 C C . ASN A 1 178 ? 6.255 -11.615 8.103 1.00 90.69 178 ASN A C 1
ATOM 1382 O O . ASN A 1 178 ? 5.475 -12.077 8.938 1.00 90.69 178 ASN A O 1
ATOM 1386 N N . ARG A 1 179 ? 7.406 -11.043 8.454 1.00 92.50 179 ARG A N 1
ATOM 1387 C CA . ARG A 1 179 ? 7.814 -10.909 9.852 1.00 92.50 179 ARG A CA 1
ATOM 1388 C C . ARG A 1 179 ? 6.767 -10.152 10.675 1.00 92.50 179 ARG A C 1
ATOM 1390 O O . ARG A 1 179 ? 6.443 -10.590 11.775 1.00 92.50 179 ARG A O 1
ATOM 1397 N N . GLN A 1 180 ? 6.231 -9.057 10.143 1.00 92.00 180 GLN A N 1
ATOM 1398 C CA . GLN A 1 180 ? 5.235 -8.220 10.813 1.00 92.00 180 GLN A CA 1
ATOM 1399 C C . GLN A 1 180 ? 3.876 -8.917 10.938 1.00 92.00 180 GLN A C 1
ATOM 1401 O O . GLN A 1 180 ? 3.301 -8.920 12.022 1.00 92.00 180 GLN A O 1
ATOM 1406 N N . SER A 1 181 ? 3.411 -9.602 9.889 1.00 84.44 181 SER A N 1
ATOM 1407 C CA . SER A 1 181 ? 2.168 -10.391 9.937 1.00 84.44 181 SER A CA 1
ATOM 1408 C C . SER A 1 181 ? 2.215 -11.516 10.982 1.00 84.44 181 SER A C 1
ATOM 1410 O O . SER A 1 181 ? 1.223 -11.817 11.635 1.00 84.44 181 SER A O 1
ATOM 1412 N N . LYS A 1 182 ? 3.396 -12.104 11.227 1.00 83.62 182 LYS A N 1
ATOM 1413 C CA . LYS A 1 182 ? 3.586 -13.107 12.288 1.00 83.62 182 LYS A CA 1
ATOM 1414 C C . LYS A 1 182 ? 3.567 -12.508 13.693 1.00 83.62 182 LYS A C 1
ATOM 1416 O O . LYS A 1 182 ? 3.201 -13.197 14.644 1.00 83.62 182 LYS A O 1
ATOM 1421 N N . LEU A 1 183 ? 3.996 -11.254 13.832 1.00 87.50 183 LEU A N 1
ATOM 1422 C CA . LEU A 1 183 ? 3.996 -10.524 15.102 1.00 87.50 183 LEU A CA 1
ATOM 1423 C C . LEU A 1 183 ? 2.605 -9.980 15.451 1.00 87.50 183 LEU A C 1
ATOM 1425 O O . LEU A 1 183 ? 2.259 -9.909 16.629 1.00 87.50 183 LEU A O 1
ATOM 1429 N N . HIS A 1 184 ? 1.811 -9.633 14.438 1.00 84.31 184 HIS A N 1
ATOM 1430 C CA . HIS A 1 184 ? 0.519 -8.975 14.580 1.00 84.31 184 HIS A CA 1
ATOM 1431 C C . HIS A 1 184 ? -0.553 -9.771 13.828 1.00 84.31 184 HIS A C 1
ATOM 1433 O O . HIS A 1 184 ? -0.677 -9.673 12.615 1.00 84.31 184 HIS A O 1
ATOM 1439 N N . LYS A 1 185 ? -1.330 -10.572 14.564 1.00 67.94 185 LYS A N 1
ATOM 1440 C CA . LYS A 1 185 ? -2.241 -11.586 14.000 1.00 67.94 185 LYS A CA 1
ATOM 1441 C C . LYS A 1 185 ? -3.511 -11.049 13.330 1.00 67.94 185 LYS A C 1
ATOM 1443 O O . LYS A 1 185 ? -4.280 -11.808 12.754 1.00 67.94 185 LYS A O 1
ATOM 1448 N N . ASP A 1 186 ? -3.731 -9.746 13.418 1.00 79.69 186 ASP A N 1
ATOM 1449 C CA . ASP A 1 186 ? -4.949 -9.107 12.930 1.00 79.69 186 ASP A CA 1
ATOM 1450 C C . ASP A 1 186 ? -4.638 -8.102 11.817 1.00 79.69 186 ASP A C 1
ATOM 1452 O O . ASP A 1 186 ? -5.405 -7.164 11.626 1.00 79.69 186 ASP A O 1
ATOM 1456 N N . ILE A 1 187 ? -3.504 -8.247 11.111 1.00 84.12 187 ILE A N 1
ATOM 1457 C CA . ILE A 1 187 ? -3.160 -7.363 9.989 1.00 84.12 187 ILE A CA 1
ATOM 1458 C C . ILE A 1 187 ? -3.114 -8.092 8.641 1.00 84.12 187 ILE A C 1
ATOM 1460 O O . ILE A 1 187 ? -2.630 -9.220 8.523 1.00 84.12 187 ILE A O 1
ATOM 1464 N N . SER A 1 188 ? -3.586 -7.401 7.607 1.00 84.62 188 SER A N 1
ATOM 1465 C CA . SER A 1 188 ? -3.481 -7.784 6.201 1.00 84.62 188 SER A CA 1
ATOM 1466 C C . SER A 1 188 ? -2.605 -6.774 5.468 1.00 84.62 188 SER A C 1
ATOM 1468 O O . SER A 1 188 ? -2.838 -5.565 5.542 1.00 84.62 188 SER A O 1
ATOM 1470 N N . ILE A 1 189 ? -1.588 -7.271 4.770 1.00 87.81 189 ILE A N 1
ATOM 1471 C CA . ILE A 1 189 ? -0.581 -6.475 4.070 1.00 87.81 189 ILE A CA 1
ATOM 1472 C C . ILE A 1 189 ? -0.685 -6.774 2.579 1.00 87.81 189 ILE A C 1
ATOM 1474 O O . ILE A 1 189 ? -0.541 -7.915 2.151 1.00 87.81 189 ILE A O 1
ATOM 1478 N N . SER A 1 190 ? -0.885 -5.749 1.762 1.00 84.44 190 SER A N 1
ATOM 1479 C CA . SER A 1 190 ? -0.938 -5.891 0.305 1.00 84.44 190 SER A CA 1
ATOM 1480 C C . SER A 1 190 ? 0.154 -5.081 -0.376 1.00 84.44 190 SER A C 1
ATOM 1482 O O . SER A 1 190 ? 0.358 -3.915 -0.054 1.00 84.44 190 SER A O 1
ATOM 1484 N N . PHE A 1 191 ? 0.843 -5.678 -1.346 1.00 84.38 191 PHE A N 1
ATOM 1485 C CA . PHE A 1 191 ? 1.782 -4.987 -2.227 1.00 84.38 191 PHE A CA 1
ATOM 1486 C C . PHE A 1 191 ? 1.113 -4.711 -3.576 1.00 84.38 191 PHE A C 1
ATOM 1488 O O . PHE A 1 191 ? 0.746 -5.637 -4.301 1.00 84.38 191 PHE A O 1
ATOM 1495 N N . ILE A 1 192 ? 0.966 -3.431 -3.912 1.00 76.81 192 ILE A N 1
ATOM 1496 C CA . ILE A 1 192 ? 0.257 -2.961 -5.103 1.00 76.81 192 ILE A CA 1
ATOM 1497 C C . ILE A 1 192 ? 1.271 -2.621 -6.191 1.00 76.81 192 ILE A C 1
ATOM 1499 O O . ILE A 1 192 ? 2.114 -1.728 -6.032 1.00 76.81 192 ILE A O 1
ATOM 1503 N N . ILE A 1 193 ? 1.195 -3.355 -7.300 1.00 73.69 193 ILE A N 1
ATOM 1504 C CA . ILE A 1 193 ? 2.107 -3.222 -8.435 1.00 73.69 193 ILE A CA 1
ATOM 1505 C C . ILE A 1 193 ? 1.334 -2.731 -9.655 1.00 73.69 193 ILE A C 1
ATOM 1507 O O . ILE A 1 193 ? 0.331 -3.336 -10.028 1.00 73.69 193 ILE A O 1
ATOM 1511 N N . GLN A 1 194 ? 1.849 -1.690 -10.315 1.00 62.00 194 GLN A N 1
ATOM 1512 C CA . GLN A 1 194 ? 1.266 -1.152 -11.547 1.00 62.00 194 GLN A CA 1
ATOM 1513 C C . GLN A 1 194 ? 1.000 -2.270 -12.576 1.00 62.00 194 GLN A C 1
ATOM 1515 O O . GLN A 1 194 ? 1.906 -3.077 -12.818 1.00 62.00 194 GLN A O 1
ATOM 1520 N N . PRO A 1 195 ? -0.188 -2.328 -13.211 1.00 58.03 195 PRO A N 1
ATOM 1521 C CA . PRO A 1 195 ? -0.565 -3.437 -14.092 1.00 58.03 195 PRO A CA 1
ATOM 1522 C C . PRO A 1 195 ? 0.427 -3.690 -15.236 1.00 58.03 195 PRO A C 1
ATOM 1524 O O . PRO A 1 195 ? 0.689 -4.837 -15.605 1.00 58.03 195 PRO A O 1
ATOM 1527 N N . GLU A 1 196 ? 1.032 -2.630 -15.773 1.00 63.00 196 GLU A N 1
ATOM 1528 C CA . GLU A 1 196 ? 2.022 -2.699 -16.848 1.00 63.00 196 GLU A CA 1
ATOM 1529 C C . GLU A 1 196 ? 3.407 -3.191 -16.394 1.00 63.00 196 GLU A C 1
ATOM 1531 O O . GLU A 1 196 ? 4.237 -3.557 -17.227 1.00 63.00 196 GLU A O 1
ATOM 1536 N N . ARG A 1 197 ? 3.681 -3.223 -15.085 1.00 68.69 197 ARG A N 1
ATOM 1537 C CA . ARG A 1 197 ? 4.959 -3.651 -14.493 1.00 68.69 197 ARG A CA 1
ATOM 1538 C C . ARG A 1 197 ? 4.927 -5.126 -14.099 1.00 68.69 197 ARG A C 1
ATOM 1540 O O . ARG A 1 197 ? 5.132 -5.495 -12.941 1.00 68.69 197 ARG A O 1
ATOM 1547 N N . THR A 1 198 ? 4.654 -5.989 -15.077 1.00 77.12 198 THR A N 1
ATOM 1548 C CA . THR A 1 198 ? 4.576 -7.443 -14.842 1.00 77.12 198 THR A CA 1
ATOM 1549 C C . THR A 1 198 ? 5.917 -8.022 -14.373 1.00 77.12 198 THR A C 1
ATOM 1551 O O . THR A 1 198 ? 5.937 -8.902 -13.522 1.00 77.12 198 THR A O 1
ATOM 1554 N N . ASP A 1 199 ? 7.039 -7.458 -14.822 1.00 81.38 199 ASP A N 1
ATOM 1555 C CA . ASP A 1 199 ? 8.386 -7.827 -14.378 1.00 81.38 199 ASP A CA 1
ATOM 1556 C C . ASP A 1 199 ? 8.599 -7.631 -12.867 1.00 81.38 199 ASP A C 1
ATOM 1558 O O . ASP A 1 199 ? 9.236 -8.461 -12.220 1.00 81.38 199 ASP A O 1
ATOM 1562 N N . ILE A 1 200 ? 8.042 -6.561 -12.292 1.00 81.25 200 ILE A N 1
ATOM 1563 C CA . ILE A 1 200 ? 8.076 -6.302 -10.847 1.00 81.25 200 ILE A CA 1
ATOM 1564 C C . ILE A 1 200 ? 7.094 -7.233 -10.131 1.00 81.25 200 ILE A C 1
ATOM 1566 O O . ILE A 1 200 ? 7.447 -7.837 -9.117 1.00 81.25 200 ILE A O 1
ATOM 1570 N N . PHE A 1 201 ? 5.881 -7.381 -10.669 1.00 78.31 201 PHE A N 1
ATOM 1571 C CA . PHE A 1 201 ? 4.848 -8.243 -10.096 1.00 78.31 201 PHE A CA 1
ATOM 1572 C C . PHE A 1 201 ? 5.336 -9.686 -9.934 1.00 78.31 201 PHE A C 1
ATOM 1574 O O . PHE A 1 201 ? 5.231 -10.253 -8.848 1.00 78.31 201 PHE A O 1
ATOM 1581 N N . ASP A 1 202 ? 5.964 -10.246 -10.969 1.00 84.38 202 ASP A N 1
ATOM 1582 C CA . ASP A 1 202 ? 6.485 -11.614 -10.958 1.00 84.38 202 ASP A CA 1
ATOM 1583 C C . ASP A 1 202 ? 7.561 -11.821 -9.883 1.00 84.38 202 ASP A C 1
ATOM 1585 O O . ASP A 1 202 ? 7.685 -12.912 -9.321 1.00 84.38 202 ASP A O 1
ATOM 1589 N N . LYS A 1 203 ? 8.330 -10.777 -9.546 1.00 89.12 203 LYS A N 1
ATOM 1590 C CA . LYS A 1 203 ? 9.327 -10.828 -8.467 1.00 89.12 203 LYS A CA 1
ATOM 1591 C C . LYS A 1 203 ? 8.666 -10.885 -7.097 1.00 89.12 203 LYS A C 1
ATOM 1593 O O . LYS A 1 203 ? 9.032 -11.745 -6.300 1.00 89.12 203 LYS A O 1
ATOM 1598 N N . PHE A 1 204 ? 7.694 -10.012 -6.833 1.00 88.06 204 PHE A N 1
ATOM 1599 C CA . PHE A 1 204 ? 6.927 -10.042 -5.584 1.00 88.06 204 PHE A CA 1
ATOM 1600 C C . PHE A 1 204 ? 6.190 -11.369 -5.427 1.00 88.06 204 PHE A C 1
ATOM 1602 O O . PHE A 1 204 ? 6.341 -12.025 -4.397 1.00 88.06 204 PHE A O 1
ATOM 1609 N N . LYS A 1 205 ? 5.498 -11.813 -6.483 1.00 85.62 205 LYS A N 1
ATOM 1610 C CA . LYS A 1 205 ? 4.840 -13.118 -6.546 1.00 85.62 205 LYS A CA 1
ATOM 1611 C C . LYS A 1 205 ? 5.809 -14.243 -6.200 1.00 85.62 205 LYS A C 1
ATOM 1613 O O . LYS A 1 205 ? 5.552 -15.003 -5.280 1.00 85.62 205 LYS A O 1
ATOM 1618 N N . LYS A 1 206 ? 6.962 -14.316 -6.874 1.00 91.19 206 LYS A N 1
ATOM 1619 C CA . LYS A 1 206 ? 7.981 -15.342 -6.613 1.00 91.19 206 LYS A CA 1
ATOM 1620 C C . LYS A 1 206 ? 8.389 -15.397 -5.139 1.00 91.19 206 LYS A C 1
ATOM 1622 O O . LYS A 1 206 ? 8.572 -16.489 -4.604 1.00 91.19 206 LYS A O 1
ATOM 1627 N N . TYR A 1 207 ? 8.595 -14.246 -4.498 1.00 90.88 207 TYR A N 1
ATOM 1628 C CA . TYR A 1 207 ? 8.986 -14.219 -3.089 1.00 90.88 207 TYR A CA 1
ATOM 1629 C C . TYR A 1 207 ? 7.833 -14.616 -2.167 1.00 90.88 207 TYR A C 1
ATOM 1631 O O . TYR A 1 207 ? 8.070 -15.391 -1.246 1.00 90.88 207 TYR A O 1
ATOM 1639 N N . ILE A 1 208 ? 6.605 -14.186 -2.451 1.00 85.31 208 ILE A N 1
ATOM 1640 C CA . ILE A 1 208 ? 5.406 -14.609 -1.716 1.00 85.31 208 ILE A CA 1
ATOM 1641 C C . ILE A 1 208 ? 5.192 -16.126 -1.846 1.00 85.31 208 ILE A C 1
ATOM 1643 O O . ILE A 1 208 ? 5.098 -16.814 -0.832 1.00 85.31 208 ILE A O 1
ATOM 1647 N N . ASP A 1 209 ? 5.249 -16.675 -3.060 1.00 84.06 209 ASP A N 1
ATOM 1648 C CA . ASP A 1 209 ? 5.145 -18.118 -3.319 1.00 84.06 209 ASP A CA 1
ATOM 1649 C C . ASP A 1 209 ? 6.251 -18.896 -2.581 1.00 84.06 209 ASP A C 1
ATOM 1651 O O . ASP A 1 209 ? 6.031 -19.986 -2.055 1.00 84.06 209 ASP A O 1
ATOM 1655 N N . SER A 1 210 ? 7.460 -18.331 -2.482 1.00 84.38 210 SER A N 1
ATOM 1656 C CA . SER A 1 210 ? 8.557 -18.971 -1.747 1.00 84.38 210 SER A CA 1
ATOM 1657 C C . SER A 1 210 ? 8.310 -19.065 -0.237 1.00 84.38 210 SER A C 1
ATOM 1659 O O . SER A 1 210 ? 8.849 -19.968 0.404 1.00 84.38 210 SER A O 1
ATOM 1661 N N . LEU A 1 211 ? 7.468 -18.189 0.324 1.00 77.62 211 LEU A N 1
ATOM 1662 C CA . LEU A 1 211 ? 7.025 -18.290 1.714 1.00 77.62 211 LEU A CA 1
ATOM 1663 C C . LEU A 1 211 ? 6.024 -19.441 1.906 1.00 77.62 211 LEU A C 1
ATOM 1665 O O . LEU A 1 211 ? 6.033 -20.056 2.970 1.00 77.62 211 LEU A O 1
ATOM 1669 N N . GLN A 1 212 ? 5.231 -19.781 0.879 1.00 61.78 212 GLN A N 1
ATOM 1670 C CA . GLN A 1 212 ? 4.285 -20.910 0.899 1.00 61.78 212 GLN A CA 1
ATOM 1671 C C . GLN A 1 212 ? 4.992 -22.274 0.904 1.00 61.78 212 GLN A C 1
ATOM 1673 O O . GLN A 1 212 ? 4.548 -23.216 1.553 1.00 61.78 212 GLN A O 1
ATOM 1678 N N . VAL A 1 213 ? 6.129 -22.401 0.211 1.00 55.12 213 VAL A N 1
ATOM 1679 C CA . VAL A 1 213 ? 6.870 -23.678 0.109 1.00 55.12 213 VAL A CA 1
ATOM 1680 C C . VAL A 1 213 ? 7.482 -24.113 1.452 1.00 55.12 213 VAL A C 1
ATOM 1682 O O . VAL A 1 213 ? 7.786 -25.293 1.638 1.00 55.12 213 VAL A O 1
ATOM 1685 N N . ALA A 1 214 ? 7.611 -23.202 2.420 1.00 49.66 214 ALA A N 1
ATOM 1686 C CA . ALA A 1 214 ? 8.034 -23.537 3.779 1.00 49.66 214 ALA A CA 1
ATOM 1687 C C . ALA A 1 214 ? 6.947 -24.264 4.604 1.00 49.66 214 ALA A C 1
ATOM 1689 O O . ALA A 1 214 ? 7.280 -24.815 5.652 1.00 49.66 214 ALA A O 1
ATOM 1690 N N . ASP A 1 215 ? 5.698 -24.328 4.119 1.00 43.28 215 ASP A N 1
ATOM 1691 C CA . ASP A 1 215 ? 4.546 -24.906 4.823 1.00 43.28 215 ASP A CA 1
ATOM 1692 C C . ASP A 1 215 ? 3.686 -25.789 3.875 1.00 43.28 215 ASP A C 1
ATOM 1694 O O . ASP A 1 215 ? 2.611 -25.430 3.423 1.00 43.28 215 ASP A O 1
ATOM 1698 N N . ARG A 1 216 ? 4.255 -26.942 3.479 1.00 40.00 216 ARG A N 1
ATOM 1699 C CA . ARG A 1 216 ? 3.711 -28.092 2.696 1.00 40.00 216 ARG A CA 1
ATOM 1700 C C . ARG A 1 216 ? 2.611 -27.875 1.618 1.00 40.00 216 ARG A C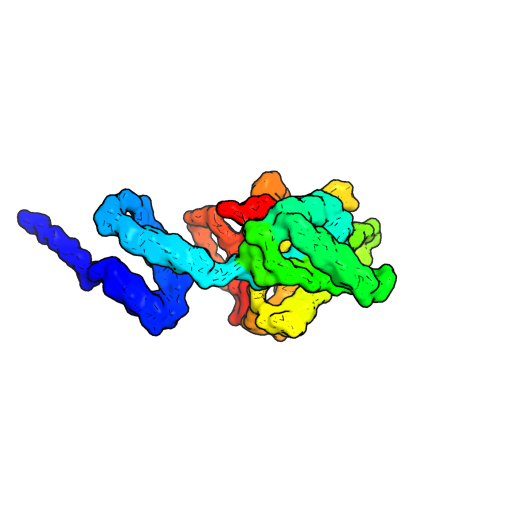 1
ATOM 1702 O O . ARG A 1 216 ? 1.438 -27.727 1.924 1.00 40.00 216 ARG A O 1
ATOM 1709 N N . GLY A 1 217 ? 2.950 -28.313 0.392 1.00 34.62 217 GLY A N 1
ATOM 1710 C CA . GLY A 1 217 ? 2.197 -29.365 -0.332 1.00 34.62 217 GLY A CA 1
ATOM 1711 C C . GLY A 1 217 ? 1.100 -28.970 -1.342 1.00 34.62 217 GLY A C 1
ATOM 1712 O O . GLY A 1 217 ? -0.065 -28.898 -0.993 1.00 34.62 217 GLY A O 1
ATOM 1713 N N . THR A 1 218 ? 1.492 -28.877 -2.621 1.00 39.84 218 THR A N 1
ATOM 1714 C CA . THR A 1 218 ? 0.736 -29.106 -3.884 1.00 39.84 218 THR A CA 1
ATOM 1715 C C . THR A 1 218 ? -0.789 -28.872 -3.950 1.00 39.84 218 THR A C 1
ATOM 1717 O O . THR A 1 218 ? -1.548 -29.707 -3.468 1.00 39.84 218 THR A O 1
ATOM 1720 N N . ALA A 1 219 ? -1.225 -27.924 -4.797 1.00 33.91 219 ALA A N 1
ATOM 1721 C CA . ALA A 1 219 ? -2.278 -28.115 -5.817 1.00 33.91 219 ALA A CA 1
ATOM 1722 C C . ALA A 1 219 ? -2.290 -26.957 -6.846 1.00 33.91 219 ALA A C 1
ATOM 1724 O O . ALA A 1 219 ? -1.616 -25.951 -6.673 1.00 33.91 219 ALA A O 1
ATOM 1725 N N . ARG A 1 220 ? -2.983 -27.191 -7.966 1.00 34.00 220 ARG A N 1
ATOM 1726 C CA . ARG A 1 220 ? -2.824 -26.635 -9.325 1.00 34.00 220 ARG A CA 1
ATOM 1727 C C . ARG A 1 220 ? -3.515 -25.279 -9.584 1.00 34.00 220 ARG A C 1
ATOM 1729 O O . ARG A 1 220 ? -4.509 -24.960 -8.948 1.00 34.00 220 ARG A O 1
ATOM 1736 N N . ALA A 1 221 ? -3.007 -24.612 -10.631 1.00 35.38 221 ALA A N 1
ATOM 1737 C CA . ALA A 1 221 ? -3.611 -23.584 -11.502 1.00 35.38 221 ALA A CA 1
ATOM 1738 C C . ALA A 1 221 ? -5.111 -23.832 -11.824 1.00 35.38 221 ALA A C 1
ATOM 1740 O O . ALA A 1 221 ? -5.532 -24.985 -11.832 1.00 35.38 221 ALA A O 1
ATOM 1741 N N . GLU A 1 222 ? -5.976 -22.867 -12.157 1.00 36.69 222 GLU A N 1
ATOM 1742 C CA . GLU A 1 222 ? -5.791 -21.639 -12.943 1.00 36.69 222 GLU A CA 1
ATOM 1743 C C . GLU A 1 222 ? -7.110 -20.825 -12.897 1.00 36.69 222 GLU A C 1
ATOM 1745 O O . GLU A 1 222 ? -8.152 -21.343 -13.284 1.00 36.69 222 GLU A O 1
ATOM 1750 N N . ILE A 1 223 ? -7.050 -19.580 -12.421 1.00 31.72 223 ILE A N 1
ATOM 1751 C CA . ILE A 1 223 ? -7.747 -18.343 -12.845 1.00 31.72 223 ILE A CA 1
ATOM 1752 C C . ILE A 1 223 ? -6.733 -17.270 -12.387 1.00 31.72 223 ILE A C 1
ATOM 1754 O O . ILE A 1 223 ? -6.129 -17.475 -11.335 1.00 31.72 223 ILE A O 1
ATOM 1758 N N . GLU A 1 224 ? -6.449 -16.184 -13.110 1.00 46.97 224 GLU A N 1
ATOM 1759 C CA . GLU A 1 224 ? -5.557 -15.125 -12.579 1.00 46.97 224 GLU A CA 1
ATOM 1760 C C . GLU A 1 224 ? -6.360 -14.031 -11.833 1.00 46.97 224 GLU A C 1
ATOM 1762 O O . GLU A 1 224 ? -6.779 -13.062 -12.466 1.00 46.97 224 GLU A O 1
ATOM 1767 N N . PRO A 1 225 ? -6.581 -14.140 -10.502 1.00 46.97 225 PRO A N 1
ATOM 1768 C CA . PRO A 1 225 ? -6.891 -13.007 -9.633 1.00 46.97 225 PRO A CA 1
ATOM 1769 C C . PRO A 1 225 ? -5.793 -12.805 -8.564 1.00 46.97 225 PRO A C 1
ATOM 1771 O O . PRO A 1 225 ? -4.768 -13.489 -8.586 1.00 46.97 225 PRO A O 1
ATOM 1774 N N . LYS A 1 226 ? -6.011 -11.839 -7.651 1.00 39.50 226 LYS A N 1
ATOM 1775 C CA . LYS A 1 226 ? -5.238 -11.569 -6.417 1.00 39.50 226 LYS A CA 1
ATOM 1776 C C . LYS A 1 226 ? -4.421 -12.776 -5.948 1.00 39.50 226 LYS A C 1
ATOM 1778 O O . LYS A 1 226 ? -4.987 -13.817 -5.617 1.00 39.50 226 LYS A O 1
ATOM 1783 N N . ILE A 1 227 ? -3.098 -12.622 -5.899 1.00 45.97 227 ILE A N 1
ATOM 1784 C CA . ILE A 1 227 ? -2.219 -13.680 -5.403 1.00 45.97 227 ILE A CA 1
ATOM 1785 C C . ILE A 1 227 ? -2.025 -13.429 -3.921 1.00 45.97 227 ILE A C 1
ATOM 1787 O O . ILE A 1 227 ? -1.209 -12.603 -3.510 1.00 45.97 227 ILE A O 1
ATOM 1791 N N . SER A 1 228 ? -2.829 -14.123 -3.132 1.00 43.41 228 SER A N 1
ATOM 1792 C CA . SER A 1 228 ? -2.838 -14.022 -1.687 1.00 43.41 228 SER A CA 1
ATOM 1793 C C . SER A 1 228 ? -2.221 -15.260 -1.052 1.00 43.41 228 SER A C 1
ATOM 1795 O O . SER A 1 228 ? -2.389 -16.388 -1.515 1.00 43.41 228 SER A O 1
ATOM 1797 N N . THR A 1 229 ? -1.462 -15.045 0.017 1.00 37.00 229 THR A N 1
ATOM 1798 C CA . THR A 1 229 ? -0.996 -16.109 0.901 1.00 37.00 229 THR A CA 1
ATOM 1799 C C . THR A 1 229 ? -1.517 -15.841 2.297 1.00 37.00 229 THR A C 1
ATOM 1801 O O . THR A 1 229 ? -1.125 -14.860 2.931 1.00 37.00 229 THR A O 1
ATOM 1804 N N . ALA A 1 230 ? -2.369 -16.739 2.788 1.00 39.16 230 ALA A N 1
ATOM 1805 C CA . ALA A 1 230 ? -2.658 -16.838 4.209 1.00 39.16 230 ALA A CA 1
ATOM 1806 C C . ALA A 1 230 ? -1.452 -17.490 4.900 1.00 39.16 230 ALA A C 1
ATOM 1808 O O . ALA A 1 230 ? -1.083 -18.616 4.570 1.00 39.16 230 ALA A O 1
ATOM 1809 N N . ILE A 1 231 ? -0.825 -16.785 5.841 1.00 41.72 231 ILE A N 1
ATOM 1810 C CA . ILE A 1 231 ? 0.284 -17.315 6.644 1.00 41.72 231 ILE A CA 1
ATOM 1811 C C . ILE A 1 231 ? -0.212 -17.424 8.076 1.00 41.72 231 ILE A C 1
ATOM 1813 O O . ILE A 1 231 ? -0.100 -16.451 8.809 1.00 41.72 231 ILE A O 1
ATOM 1817 N N . GLU A 1 232 ? -0.762 -18.588 8.443 1.00 32.75 232 GLU A N 1
ATOM 1818 C CA . GLU A 1 232 ? -1.265 -19.027 9.766 1.00 32.75 232 GLU A CA 1
ATOM 1819 C C . GLU A 1 232 ? -2.233 -18.085 10.529 1.00 32.75 232 GLU A C 1
ATOM 1821 O O . GLU A 1 232 ? -3.220 -18.565 11.074 1.00 32.75 232 GLU A O 1
ATOM 1826 N N . ASN A 1 233 ? -1.965 -16.776 10.613 1.00 34.94 233 ASN A N 1
ATOM 1827 C CA . ASN A 1 233 ? -2.695 -15.738 11.339 1.00 34.94 233 ASN A CA 1
ATOM 1828 C C . ASN A 1 233 ? -2.574 -14.343 10.664 1.00 34.94 233 ASN A C 1
ATOM 1830 O O . ASN A 1 233 ? -2.532 -13.342 11.358 1.00 34.94 233 ASN A O 1
ATOM 1834 N N . GLY A 1 234 ? -2.417 -14.245 9.343 1.00 33.16 234 GLY A N 1
ATOM 1835 C CA . GLY A 1 234 ? -2.281 -12.968 8.626 1.00 33.16 234 GLY A CA 1
ATOM 1836 C C . GLY A 1 234 ? -2.295 -13.176 7.113 1.00 33.16 234 GLY A C 1
ATOM 1837 O O . GLY A 1 234 ? -2.143 -14.308 6.644 1.00 33.16 234 GLY A O 1
ATOM 1838 N N . LEU A 1 235 ? -2.500 -12.105 6.346 1.00 49.09 235 LEU A N 1
ATOM 1839 C CA . LEU A 1 235 ? -2.635 -12.175 4.889 1.00 49.09 235 LEU A CA 1
ATOM 1840 C C . LEU A 1 235 ? -1.582 -11.289 4.225 1.00 49.09 235 LEU A C 1
ATOM 1842 O O . LEU A 1 235 ? -1.494 -10.101 4.533 1.00 49.09 235 LEU A O 1
ATOM 1846 N N . ILE A 1 236 ? -0.777 -11.869 3.334 1.00 45.38 236 ILE A N 1
ATOM 1847 C CA . ILE A 1 236 ? 0.095 -11.104 2.440 1.00 45.38 236 ILE A CA 1
ATOM 1848 C C . ILE A 1 236 ? -0.375 -11.326 1.021 1.00 45.38 236 ILE A C 1
ATOM 1850 O O . ILE A 1 236 ? -0.438 -12.465 0.558 1.00 45.38 236 ILE A O 1
ATOM 1854 N N . GLU A 1 237 ? -0.663 -10.237 0.326 1.00 64.50 237 GLU A N 1
ATOM 1855 C CA . GLU A 1 237 ? -1.130 -10.286 -1.052 1.00 64.50 237 GLU A CA 1
ATOM 1856 C C . GLU A 1 237 ? -0.218 -9.475 -1.963 1.00 64.50 237 GLU A C 1
ATOM 1858 O O . GLU A 1 237 ? 0.342 -8.448 -1.574 1.00 64.50 237 GLU A O 1
ATOM 1863 N N . VAL A 1 238 ? -0.086 -9.931 -3.204 1.00 45.50 238 VAL A N 1
ATOM 1864 C CA . VAL A 1 238 ? 0.356 -9.081 -4.303 1.00 45.50 238 VAL A CA 1
ATOM 1865 C C . VAL A 1 238 ? -0.773 -8.964 -5.311 1.00 45.50 238 VAL A C 1
ATOM 1867 O O . VAL A 1 238 ? -1.358 -9.955 -5.758 1.00 45.50 238 VAL A O 1
ATOM 1870 N N . GLU A 1 239 ? -1.067 -7.726 -5.680 1.00 56.72 239 GLU A N 1
ATOM 1871 C CA . GLU A 1 239 ? -2.111 -7.400 -6.637 1.00 56.72 239 GLU A CA 1
ATOM 1872 C C . GLU A 1 239 ? -1.522 -6.561 -7.772 1.00 56.72 239 GLU A C 1
ATOM 1874 O O . GLU A 1 239 ? -0.754 -5.618 -7.548 1.00 56.72 239 GLU A O 1
ATOM 1879 N N . LYS A 1 240 ? -1.886 -6.918 -9.012 1.00 44.31 240 LYS A N 1
ATOM 1880 C CA . LYS A 1 240 ? -1.759 -5.991 -10.135 1.00 44.31 240 LYS A CA 1
ATOM 1881 C C . LYS A 1 240 ? -2.848 -4.954 -9.948 1.00 44.31 240 LYS A C 1
ATOM 1883 O O . LYS A 1 240 ? -4.017 -5.230 -10.184 1.00 44.31 240 LYS A O 1
ATOM 1888 N N . GLY A 1 241 ? -2.450 -3.785 -9.497 1.00 44.12 241 GLY A N 1
ATOM 1889 C CA . GLY A 1 241 ? -3.354 -2.707 -9.177 1.00 44.12 241 GLY A CA 1
ATOM 1890 C C . GLY A 1 241 ? -2.682 -1.409 -9.539 1.00 44.12 241 GLY A C 1
ATOM 1891 O O . GLY A 1 241 ? -1.487 -1.210 -9.312 1.00 44.12 241 GLY A O 1
ATOM 1892 N N . ASP A 1 242 ? -3.452 -0.516 -10.128 1.00 50.06 242 ASP A N 1
ATOM 1893 C CA . ASP A 1 242 ? -3.017 0.853 -10.184 1.00 50.06 242 ASP A CA 1
ATOM 1894 C C . ASP A 1 242 ? -3.510 1.511 -8.899 1.00 50.06 242 ASP A C 1
ATOM 1896 O O . ASP A 1 242 ? -4.696 1.802 -8.770 1.00 50.06 242 ASP A O 1
ATOM 1900 N N . ILE A 1 243 ? -2.604 1.773 -7.947 1.00 49.94 243 ILE A N 1
ATOM 1901 C CA . ILE A 1 243 ? -2.928 2.650 -6.805 1.00 49.94 243 ILE A CA 1
ATOM 1902 C C . ILE A 1 243 ? -3.449 4.009 -7.300 1.00 49.94 243 ILE A C 1
ATOM 1904 O O . ILE A 1 243 ? -4.042 4.764 -6.534 1.00 49.94 243 ILE A O 1
ATOM 1908 N N . THR A 1 244 ? -3.218 4.298 -8.591 1.00 42.41 244 THR A N 1
ATOM 1909 C CA . THR A 1 244 ? -3.674 5.478 -9.295 1.00 42.41 244 THR A CA 1
ATOM 1910 C C . THR A 1 244 ? -5.015 5.374 -10.033 1.00 42.41 244 THR A C 1
ATOM 1912 O O . THR A 1 244 ? -5.499 6.362 -10.579 1.00 42.41 244 THR A O 1
ATOM 1915 N N . LYS A 1 245 ? -5.683 4.214 -10.023 1.00 37.47 245 LYS A N 1
ATOM 1916 C CA . LYS A 1 245 ? -7.032 4.048 -10.586 1.00 37.47 245 LYS A CA 1
ATOM 1917 C C . LYS A 1 245 ? -7.866 3.101 -9.729 1.00 37.47 245 LYS A C 1
ATOM 1919 O O . LYS A 1 245 ? -8.022 1.928 -10.058 1.00 37.47 245 LYS A O 1
ATOM 1924 N N . GLN A 1 246 ? -8.418 3.631 -8.644 1.00 37.34 246 GLN A N 1
ATOM 1925 C CA . GLN A 1 246 ? -9.614 3.069 -8.019 1.00 37.34 246 GLN A CA 1
ATOM 1926 C C . GLN A 1 246 ? -10.796 3.936 -8.455 1.00 37.34 246 GLN A C 1
ATOM 1928 O O . GLN A 1 246 ? -11.032 5.000 -7.893 1.00 37.34 246 GLN A O 1
ATOM 1933 N N . SER A 1 247 ? -11.463 3.504 -9.524 1.00 27.56 247 SER A N 1
ATOM 1934 C CA . SER A 1 247 ? -12.676 4.103 -10.093 1.00 27.56 247 SER A CA 1
ATOM 1935 C C . SER A 1 247 ? -13.787 3.072 -10.125 1.00 27.56 247 SER A C 1
ATOM 1937 O O . SER A 1 247 ? -13.477 1.968 -10.634 1.00 27.56 247 SER A O 1
#

Sequence (247 aa):
LVQDDEPLADLTQVVDVFLEQNLIQQCTAFLLDALKNNREDQGHLQTRLLEMNLMQAPQYEAIVICSSSEVLMNFIFEVGGSQMKSLYDSELAKQPKDSSLISIPSSGEIQSKTLYFLPWKPHTDMNLLRQSIEKFVSDAIQQLLNDNLHTIAFPAIGCGKSGCSVDIVAKSMVDEGNRQSKLHKDISISFIIQPERTDIFDKFKKYIDSLQVADRGTARAEIEPKISTAIENGLIEVEKGDITKQS

Secondary structure (DSSP, 8-state):
-------SS-HHHHHHHHHHTT-HHHHHHHHHHHTTT--GGGHHHHHHHHHHHHHS--S-SEEEEETT-HHHHHHHHHHT-HHHHHHHHHHHHHS-SS---EEEE--TT--SSEEEEE-----SSHHHHHHHHHHHHHHHHHHHHHTT--EEEEE-TT-STT---HHHHHHHHHHHHHHHHHH-TT-EEEEEE-TT-HHHHHHHHHHHHHHHTTS-----------EEEE-SS-EEEEEE--TT---

Radius of gyration: 20.95 Å; chains: 1; bounding box: 66×58×35 Å

Foldseek 3Di:
DPPPPDPPDDLVVVLVVCVVVVVLVVSLVVLCVVCVVVDPVCVVSVVVSVVSVVVVAQPFQEEEDALPDPVRVVLQPVQQDDVQVVQVVVQVVVDDPPWAWDKAAGHHLRRYRIYIHGHAAADPDLVVRLVRLLVSLVRVVVVCVVVVHAEYEYEQPPPPPRPDDLLSSLLSNLVSVVVVCVVPLRHEYEYEYALVPVVSLVSNLVNNVVVCVVPDDDDDDDDDAWDWDDDPRYIYIYGNDDSSDPD

InterPro domains:
  IPR002589 Macro domain [PF01661] (99-172)
  IPR016024 Armadillo-type fold [SSF48371] (6-59)
  IPR043472 Macro domain-like [G3DSA:3.40.220.10] (26-213)
  IPR043472 Macro domain-like [SSF52949] (59-187)
  IPR055358 Clathrin heavy-chain repeat [PF00637] (8-62)

Organism: NCBI:txid1234261

pLDDT: mean 73.1, std 18.07, range [27.56, 95.81]